Protein AF-A0A7S2DMC1-F1 (afdb_monomer)

Radius of gyration: 23.33 Å; Cα contacts (8 Å, |Δi|>4): 444; chains: 1; bounding box: 55×48×65 Å

Nearest PDB structures (foldseek):
  8jea-assembly1_D  TM=9.147E-01  e=1.318E-04  Magallana gigas
  5idb-assembly1_A  TM=9.025E-01  e=2.785E-04  Magallana gigas
  5mh2-assembly2_D  TM=8.971E-01  e=9.689E-04  Magallana gigas

Organism: NCBI:txid3111310

pLDDT: mean 83.19, std 16.18, range [38.69, 98.31]

Structure (mmCIF, N/CA/C/O backbone):
data_AF-A0A7S2DMC1-F1
#
_entry.id   AF-A0A7S2DMC1-F1
#
loop_
_atom_site.group_PDB
_atom_site.id
_atom_site.type_symbol
_atom_site.label_atom_id
_atom_site.label_alt_id
_atom_site.label_comp_id
_atom_site.label_asym_id
_atom_site.label_entity_id
_atom_site.label_seq_id
_atom_site.pdbx_PDB_ins_code
_atom_site.Cartn_x
_atom_site.Cartn_y
_atom_site.Cartn_z
_atom_site.occupancy
_atom_site.B_iso_or_equiv
_atom_site.auth_seq_id
_atom_site.auth_comp_id
_atom_site.auth_asym_id
_atom_site.auth_atom_id
_atom_site.pdbx_PDB_model_num
ATOM 1 N N . VAL A 1 1 ? 16.938 -9.434 -31.407 1.00 90.75 1 VAL A N 1
ATOM 2 C CA . VAL A 1 1 ? 18.110 -9.002 -32.205 1.00 90.75 1 VAL A CA 1
ATOM 3 C C . VAL A 1 1 ? 19.373 -9.590 -31.605 1.00 90.75 1 VAL A C 1
ATOM 5 O O . VAL A 1 1 ? 19.459 -9.685 -30.394 1.00 90.75 1 VAL A O 1
ATOM 8 N N . HIS A 1 2 ? 20.316 -10.060 -32.416 1.00 93.00 2 HIS A N 1
ATOM 9 C CA . HIS A 1 2 ? 21.584 -10.592 -31.909 1.00 93.00 2 HIS A CA 1
ATOM 10 C C . HIS A 1 2 ? 22.502 -9.449 -31.442 1.00 93.00 2 HIS A C 1
ATOM 12 O O . HIS A 1 2 ? 22.641 -8.463 -32.161 1.00 93.00 2 HIS A O 1
ATOM 18 N N . ALA A 1 3 ? 23.117 -9.599 -30.270 1.00 93.88 3 ALA A N 1
ATOM 19 C CA . ALA A 1 3 ? 23.970 -8.603 -29.625 1.00 93.88 3 ALA A CA 1
ATOM 20 C C . ALA A 1 3 ? 25.189 -9.277 -28.980 1.00 93.88 3 ALA A C 1
ATOM 22 O O . ALA A 1 3 ? 25.194 -10.496 -28.777 1.00 93.88 3 ALA A O 1
ATOM 23 N N . ARG A 1 4 ? 26.242 -8.495 -28.708 1.00 95.50 4 ARG A N 1
ATOM 24 C CA . ARG A 1 4 ? 27.508 -9.028 -28.191 1.00 95.50 4 ARG A CA 1
ATOM 25 C C . ARG A 1 4 ? 28.184 -8.113 -27.186 1.00 95.50 4 ARG A C 1
ATOM 27 O O . ARG A 1 4 ? 28.071 -6.902 -27.298 1.00 95.50 4 ARG A O 1
ATOM 34 N N . ARG A 1 5 ? 28.986 -8.686 -26.285 1.00 93.19 5 ARG A N 1
ATOM 35 C CA . ARG A 1 5 ? 29.951 -7.965 -25.429 1.00 93.19 5 ARG A CA 1
ATOM 36 C C . ARG A 1 5 ? 29.335 -6.768 -24.689 1.00 93.19 5 ARG A C 1
ATOM 38 O O . ARG A 1 5 ? 29.863 -5.662 -24.734 1.00 93.19 5 ARG A O 1
ATOM 45 N N . GLY A 1 6 ? 28.176 -6.993 -24.069 1.00 91.88 6 GLY A N 1
ATOM 46 C CA . GLY A 1 6 ? 27.444 -5.948 -23.342 1.00 91.88 6 GLY A CA 1
ATOM 47 C C . GLY A 1 6 ? 26.632 -4.960 -24.186 1.00 91.88 6 GLY A C 1
ATOM 48 O O . GLY A 1 6 ? 25.993 -4.083 -23.612 1.00 91.88 6 GLY A O 1
ATOM 49 N N . ASP A 1 7 ? 26.638 -5.086 -25.516 1.00 94.94 7 ASP A N 1
ATOM 50 C CA . ASP A 1 7 ? 25.845 -4.232 -26.399 1.00 94.94 7 ASP A CA 1
ATOM 51 C C . ASP A 1 7 ? 24.332 -4.388 -26.178 1.00 94.94 7 ASP A C 1
ATOM 53 O O . ASP A 1 7 ? 23.783 -5.493 -26.155 1.00 94.94 7 ASP A O 1
ATOM 57 N N . VAL A 1 8 ? 23.643 -3.257 -26.062 1.00 93.44 8 VAL A N 1
ATOM 58 C CA . VAL A 1 8 ? 22.190 -3.198 -25.914 1.00 93.44 8 VAL A CA 1
ATOM 59 C C . VAL A 1 8 ? 21.627 -2.449 -27.120 1.00 93.44 8 VAL A C 1
ATOM 61 O O . VAL A 1 8 ? 21.875 -1.248 -27.252 1.00 93.44 8 VAL A O 1
ATOM 64 N N . PRO A 1 9 ? 20.862 -3.120 -28.002 1.00 91.88 9 PRO A N 1
ATOM 65 C CA . PRO A 1 9 ? 20.254 -2.469 -29.154 1.00 91.88 9 PRO A CA 1
ATOM 66 C C . PRO A 1 9 ? 19.389 -1.258 -28.755 1.00 91.88 9 PRO A C 1
ATOM 68 O O . PRO A 1 9 ? 18.676 -1.333 -27.755 1.00 91.88 9 PRO A O 1
ATOM 71 N N . PRO A 1 10 ? 19.370 -0.161 -29.537 1.00 87.31 10 PRO A N 1
ATOM 72 C CA . PRO A 1 10 ? 18.566 1.028 -29.224 1.00 87.31 10 PRO A CA 1
ATOM 73 C C . PRO A 1 10 ? 17.052 0.783 -29.133 1.00 87.31 10 PRO A C 1
ATOM 75 O O . PRO A 1 10 ? 16.328 1.577 -28.542 1.00 87.31 10 PRO A O 1
ATOM 78 N N . ASP A 1 11 ? 16.562 -0.282 -29.765 1.00 88.81 11 ASP A N 1
ATOM 79 C CA . ASP A 1 11 ? 15.170 -0.737 -29.763 1.00 88.81 11 ASP A CA 1
ATOM 80 C C . ASP A 1 11 ? 14.916 -1.878 -28.761 1.00 88.81 11 ASP A C 1
ATOM 82 O O . ASP A 1 11 ? 13.866 -2.528 -28.810 1.00 88.81 11 ASP A O 1
ATOM 86 N N . ALA A 1 12 ? 15.871 -2.145 -27.864 1.00 88.38 12 ALA A N 1
ATOM 87 C CA . ALA A 1 12 ? 15.729 -3.139 -26.812 1.00 88.38 12 ALA A CA 1
ATOM 88 C C . ALA A 1 12 ? 14.529 -2.827 -25.915 1.00 88.38 12 ALA A C 1
ATOM 90 O O . ALA A 1 12 ? 14.333 -1.704 -25.448 1.00 88.38 12 ALA A O 1
ATOM 91 N N . LEU A 1 13 ? 13.731 -3.859 -25.654 1.00 83.88 13 LEU A N 1
ATOM 92 C CA . LEU A 1 13 ? 12.615 -3.771 -24.730 1.00 83.88 13 LEU A CA 1
ATOM 93 C C . LEU A 1 13 ? 13.168 -3.744 -23.303 1.00 83.88 13 LEU A C 1
ATOM 95 O O . LEU A 1 13 ? 13.662 -4.758 -22.800 1.00 83.88 13 LEU A O 1
ATOM 99 N N . GLN A 1 14 ? 13.088 -2.585 -22.655 1.00 86.31 14 GLN A N 1
ATOM 100 C CA . GLN A 1 14 ? 13.401 -2.472 -21.237 1.00 86.31 14 GLN A CA 1
ATOM 101 C C . GLN A 1 14 ? 12.382 -3.286 -20.429 1.00 86.31 14 GLN A C 1
ATOM 103 O O . GLN A 1 14 ? 11.175 -3.094 -20.573 1.00 86.31 14 GLN A O 1
ATOM 108 N N . CYS A 1 15 ? 12.869 -4.192 -19.583 1.00 83.12 15 CYS A N 1
ATOM 109 C CA . CYS A 1 15 ? 12.040 -5.089 -18.775 1.00 83.12 15 CYS A CA 1
ATOM 110 C C . CYS A 1 15 ? 12.226 -4.895 -17.265 1.00 83.12 15 CYS A C 1
ATOM 112 O O . CYS A 1 15 ? 11.612 -5.611 -16.481 1.00 83.12 15 CYS A O 1
ATOM 114 N N . GLY A 1 16 ? 13.079 -3.961 -16.841 1.00 80.25 16 GLY A N 1
ATOM 115 C CA . GLY A 1 16 ? 13.287 -3.679 -15.428 1.00 80.25 16 GLY A CA 1
ATOM 116 C C . GLY A 1 16 ? 14.319 -2.590 -15.164 1.00 80.25 16 GLY A C 1
ATOM 117 O O . GLY A 1 16 ? 14.748 -1.867 -16.072 1.00 80.25 16 GLY A O 1
ATOM 118 N N . TRP A 1 17 ? 14.709 -2.512 -13.896 1.00 78.62 17 TRP A N 1
ATOM 119 C CA . TRP A 1 17 ? 15.690 -1.580 -13.352 1.00 78.62 17 TRP A CA 1
ATOM 120 C C . TRP A 1 17 ? 16.598 -2.323 -12.368 1.00 78.62 17 TRP A C 1
ATOM 122 O O . TRP A 1 17 ? 16.137 -3.209 -11.650 1.00 78.62 17 TRP A O 1
ATOM 132 N N . GLU A 1 18 ? 17.875 -1.960 -12.323 1.00 79.31 18 GLU A N 1
ATOM 133 C CA . GLU A 1 18 ? 18.743 -2.267 -11.182 1.00 79.31 18 GLU A CA 1
ATOM 134 C C . GLU A 1 18 ? 18.356 -1.413 -9.963 1.00 79.31 18 GLU A C 1
ATOM 136 O O . GLU A 1 18 ? 17.681 -0.387 -10.090 1.00 79.31 18 GLU A O 1
ATOM 141 N N . GLY A 1 19 ? 18.858 -1.784 -8.780 1.00 62.47 19 GLY A N 1
ATOM 142 C CA . GLY A 1 19 ? 18.655 -1.007 -7.548 1.00 62.47 19 GLY A CA 1
ATOM 143 C C . GLY A 1 19 ? 19.201 0.428 -7.607 1.00 62.47 19 GLY A C 1
ATOM 144 O O . GLY A 1 19 ? 18.756 1.286 -6.851 1.00 62.47 19 GLY A O 1
ATOM 145 N N . ASP A 1 20 ? 20.126 0.710 -8.527 1.00 75.81 20 ASP A N 1
ATOM 146 C CA . ASP A 1 20 ? 20.685 2.041 -8.783 1.00 75.81 20 ASP A CA 1
ATOM 147 C C . ASP A 1 20 ? 19.971 2.805 -9.910 1.00 75.81 20 ASP A C 1
ATOM 149 O O . ASP A 1 20 ? 20.463 3.841 -10.354 1.00 75.81 20 ASP A O 1
ATOM 153 N N . THR A 1 21 ? 18.815 2.318 -10.371 1.00 73.88 21 THR A N 1
ATOM 154 C CA . THR A 1 21 ? 18.020 2.866 -11.486 1.00 73.88 21 THR A CA 1
ATOM 155 C C . THR A 1 21 ? 18.629 2.695 -12.882 1.00 73.88 21 THR A C 1
ATOM 157 O O . THR A 1 21 ? 18.129 3.275 -13.847 1.00 73.88 21 THR A O 1
ATOM 160 N N . THR A 1 22 ? 19.655 1.858 -13.054 1.00 81.44 22 THR A N 1
ATOM 161 C CA . THR A 1 22 ? 20.140 1.500 -14.397 1.00 81.44 22 THR A CA 1
ATOM 162 C C . THR A 1 22 ? 19.109 0.625 -15.134 1.00 81.44 22 THR A C 1
ATOM 164 O O . THR A 1 22 ? 18.657 -0.375 -14.571 1.00 81.44 22 THR A O 1
ATOM 167 N N . PRO A 1 23 ? 18.733 0.935 -16.394 1.00 82.38 23 PRO A N 1
ATOM 168 C CA . PRO A 1 23 ? 17.815 0.111 -17.184 1.00 82.38 23 PRO A CA 1
ATOM 169 C C . PRO A 1 23 ? 18.306 -1.324 -17.405 1.00 82.38 23 PRO A C 1
ATOM 171 O O . PRO A 1 23 ? 19.485 -1.549 -17.689 1.00 82.38 23 PRO A O 1
ATOM 174 N N . LEU A 1 24 ? 17.378 -2.279 -17.354 1.00 88.38 24 LEU A N 1
ATOM 175 C CA . LEU A 1 24 ? 17.638 -3.711 -17.488 1.00 88.38 24 LEU A CA 1
ATOM 176 C C . LEU A 1 24 ? 16.811 -4.288 -18.646 1.00 88.38 24 LEU A C 1
ATOM 178 O O . LEU A 1 24 ? 15.625 -3.976 -18.789 1.00 88.38 24 LEU A O 1
ATOM 182 N N . TYR A 1 25 ? 17.438 -5.113 -19.484 1.00 93.38 25 TYR A N 1
ATOM 183 C CA . TYR A 1 25 ? 16.866 -5.602 -20.741 1.00 93.38 25 TYR A CA 1
ATOM 184 C C . TYR A 1 25 ? 16.869 -7.126 -20.792 1.00 93.38 25 TYR A C 1
ATOM 186 O O . TYR A 1 25 ? 17.806 -7.775 -20.321 1.00 93.38 25 TYR A O 1
ATOM 194 N N . SER A 1 26 ? 15.834 -7.700 -21.404 1.00 92.94 26 SER A N 1
ATOM 195 C CA . SER A 1 26 ? 15.693 -9.150 -21.520 1.00 92.94 26 SER A CA 1
ATOM 196 C C . SER A 1 26 ? 16.584 -9.701 -22.631 1.00 92.94 26 SER A C 1
ATOM 198 O O . SER A 1 26 ? 16.586 -9.195 -23.760 1.00 92.94 26 SER A O 1
ATOM 200 N N . ALA A 1 27 ? 17.321 -10.763 -22.314 1.00 93.56 27 ALA A N 1
ATOM 201 C CA . ALA A 1 27 ? 18.206 -11.445 -23.241 1.00 93.56 27 ALA A CA 1
ATOM 202 C C . ALA A 1 27 ? 17.931 -12.956 -23.291 1.00 93.56 27 ALA A C 1
ATOM 204 O O . ALA A 1 27 ? 17.448 -13.558 -22.339 1.00 93.56 27 ALA A O 1
ATOM 205 N N . LEU A 1 28 ? 18.277 -13.579 -24.412 1.00 92.31 28 LEU A N 1
ATOM 206 C CA . LEU A 1 28 ? 18.366 -15.020 -24.594 1.00 92.31 28 LEU A CA 1
ATOM 207 C C . LEU A 1 28 ? 19.843 -15.399 -24.664 1.00 92.31 28 LEU A C 1
ATOM 209 O O . LEU A 1 28 ? 20.540 -15.075 -25.635 1.00 92.31 28 LEU A O 1
ATOM 213 N N . VAL A 1 29 ? 20.295 -16.084 -23.621 1.00 92.19 29 VAL A N 1
ATOM 214 C CA . VAL A 1 29 ? 21.693 -16.441 -23.383 1.00 92.19 29 VAL A CA 1
ATOM 215 C C . VAL A 1 29 ? 21.914 -17.885 -23.839 1.00 92.19 29 VAL A C 1
ATOM 217 O O . VAL A 1 29 ? 21.173 -18.768 -23.404 1.00 92.19 29 VAL A O 1
ATOM 220 N N . PRO A 1 30 ? 22.869 -18.158 -24.744 1.00 88.44 30 PRO A N 1
ATOM 221 C CA . PRO A 1 30 ? 23.195 -19.518 -25.146 1.00 88.44 30 PRO A CA 1
ATOM 222 C C . PRO A 1 30 ? 23.826 -20.280 -23.980 1.00 88.44 30 PRO A C 1
ATOM 224 O O . PRO A 1 30 ? 24.645 -19.739 -23.238 1.00 88.44 30 PRO A O 1
ATOM 227 N N . VAL A 1 31 ? 23.461 -21.550 -23.845 1.00 80.38 31 VAL A N 1
ATOM 228 C CA . VAL A 1 31 ? 24.044 -22.444 -22.843 1.00 80.38 31 VAL A CA 1
ATOM 229 C C . VAL A 1 31 ? 25.236 -23.182 -23.453 1.00 80.38 31 VAL A C 1
ATOM 231 O O . VAL A 1 31 ? 25.173 -23.683 -24.576 1.00 80.38 31 VAL A O 1
ATOM 234 N N . SER A 1 32 ? 26.349 -23.244 -22.720 1.00 69.94 32 SER A N 1
ATOM 235 C CA . SER A 1 32 ? 27.546 -23.970 -23.157 1.00 69.94 32 SER A CA 1
ATOM 236 C C . SER A 1 32 ? 27.253 -25.470 -23.287 1.00 69.94 32 SER A C 1
ATOM 238 O O . SER A 1 32 ? 26.725 -26.073 -22.360 1.00 69.94 32 SER A O 1
ATOM 240 N N . GLY A 1 33 ? 27.608 -26.075 -24.424 1.00 66.00 33 GLY A N 1
ATOM 241 C CA . GLY A 1 33 ? 27.424 -27.511 -24.681 1.00 66.00 33 GLY A CA 1
ATOM 242 C C . GLY A 1 33 ? 26.196 -27.872 -25.524 1.00 66.00 33 GLY A C 1
ATOM 243 O O . GLY A 1 33 ? 26.188 -28.938 -26.133 1.00 66.00 33 GLY A O 1
ATOM 244 N N . GLU A 1 34 ? 25.222 -26.968 -25.670 1.00 65.81 34 GLU A N 1
ATOM 245 C CA . GLU A 1 34 ? 24.046 -27.166 -26.526 1.00 65.81 34 GLU A CA 1
ATOM 246 C C . GLU A 1 34 ? 23.821 -25.952 -27.433 1.00 65.81 34 GLU A C 1
ATOM 248 O O . GLU A 1 34 ? 23.215 -24.956 -27.048 1.00 65.81 34 GLU A O 1
ATOM 253 N N . LEU A 1 35 ? 24.281 -26.044 -28.686 1.00 60.28 35 LEU A N 1
ATOM 254 C CA . LEU A 1 35 ? 24.258 -24.939 -29.660 1.00 60.28 35 LEU A CA 1
ATOM 255 C C . LEU A 1 35 ? 22.863 -24.334 -29.911 1.00 60.28 35 LEU A C 1
ATOM 257 O O . LEU A 1 35 ? 22.760 -23.184 -30.342 1.00 60.28 35 LEU A O 1
ATOM 261 N N . SER A 1 36 ? 21.794 -25.098 -29.676 1.00 71.56 36 SER A N 1
ATOM 262 C CA . SER A 1 36 ? 20.409 -24.656 -29.859 1.00 71.56 36 SER A CA 1
ATOM 263 C C . SER A 1 36 ? 19.740 -24.151 -28.584 1.00 71.56 36 SER A C 1
ATOM 265 O O . SER A 1 36 ? 18.706 -23.487 -28.684 1.00 71.56 36 SER A O 1
ATOM 267 N N . LEU A 1 37 ? 20.279 -24.461 -27.401 1.00 77.81 37 LEU A N 1
ATOM 268 C CA . LEU A 1 37 ? 19.617 -24.123 -26.150 1.00 77.81 37 LEU A CA 1
ATOM 269 C C . LEU A 1 37 ? 19.927 -22.677 -25.766 1.00 77.81 37 LEU A C 1
ATOM 271 O O . LEU A 1 37 ? 21.080 -22.268 -25.617 1.00 77.81 37 LEU A O 1
ATOM 275 N N . ARG A 1 38 ? 18.862 -21.895 -25.595 1.00 84.94 38 ARG A N 1
ATOM 276 C CA . ARG A 1 38 ? 18.925 -20.523 -25.099 1.00 84.94 38 ARG A CA 1
ATOM 277 C C . ARG A 1 38 ? 18.025 -20.403 -23.890 1.00 84.94 38 ARG A C 1
ATOM 279 O O . ARG A 1 38 ? 16.868 -20.813 -23.943 1.00 84.94 38 ARG A O 1
ATOM 286 N N . VAL A 1 39 ? 18.552 -19.815 -22.830 1.00 89.12 39 VAL A N 1
ATOM 287 C CA . VAL A 1 39 ? 17.804 -19.561 -21.602 1.00 89.12 39 VAL A CA 1
ATOM 288 C C . VAL A 1 39 ? 17.530 -18.068 -21.448 1.00 89.12 39 VAL A C 1
ATOM 290 O O . VAL A 1 39 ? 18.325 -17.247 -21.917 1.00 89.12 39 VAL A O 1
ATOM 293 N N . PRO A 1 40 ? 16.417 -17.692 -20.801 1.00 92.88 40 PRO A N 1
ATOM 294 C CA . PRO A 1 40 ? 16.179 -16.310 -20.423 1.00 92.88 40 PRO A CA 1
ATOM 295 C C . PRO A 1 40 ? 17.297 -15.781 -19.521 1.00 92.88 40 PRO A C 1
ATOM 297 O O . PRO A 1 40 ? 17.767 -16.457 -18.606 1.00 92.88 40 PRO A O 1
ATOM 300 N N . GLY A 1 41 ? 17.701 -14.5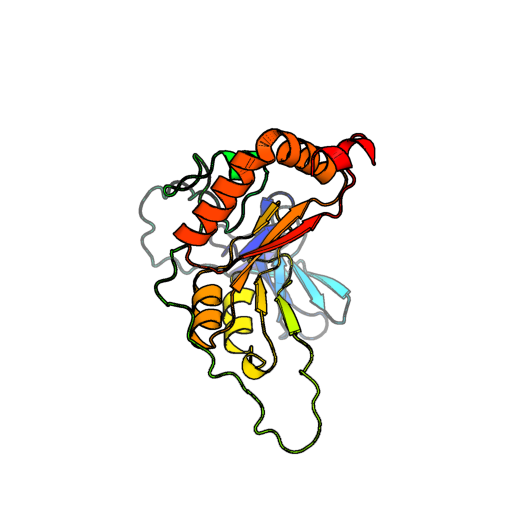50 -19.780 1.00 93.00 41 GLY A N 1
ATOM 301 C CA . GLY A 1 41 ? 18.692 -13.817 -19.019 1.00 93.00 41 GLY A CA 1
ATOM 302 C C . GLY A 1 41 ? 18.468 -12.318 -19.138 1.00 93.00 41 GLY A C 1
ATOM 303 O O . GLY A 1 41 ? 17.429 -11.849 -19.614 1.00 93.00 41 GLY A O 1
ATOM 304 N N . LYS A 1 42 ? 19.465 -11.561 -18.698 1.00 93.25 42 LYS A N 1
ATOM 305 C CA . LYS A 1 42 ? 19.433 -10.107 -18.618 1.00 93.25 42 LYS A CA 1
ATOM 306 C C . LYS A 1 42 ? 20.719 -9.488 -19.138 1.00 93.25 42 LYS A C 1
ATOM 308 O O . LYS A 1 42 ? 21.797 -10.060 -18.999 1.00 93.25 42 LYS A O 1
ATOM 313 N N . VAL A 1 43 ? 20.613 -8.285 -19.678 1.00 95.56 43 VAL A N 1
ATOM 314 C CA . VAL A 1 43 ? 21.756 -7.433 -20.002 1.00 95.56 43 VAL A CA 1
ATOM 315 C C . VAL A 1 43 ? 21.441 -5.997 -19.609 1.00 95.56 43 VAL A C 1
ATOM 317 O O . VAL A 1 43 ? 20.279 -5.589 -19.590 1.00 95.56 43 VAL A O 1
ATOM 320 N N . ARG A 1 44 ? 22.475 -5.224 -19.293 1.00 93.25 44 ARG A N 1
ATOM 321 C CA . ARG A 1 44 ? 22.381 -3.780 -19.099 1.00 93.25 44 ARG A CA 1
ATOM 322 C C . ARG A 1 44 ? 23.661 -3.090 -19.530 1.00 93.25 44 ARG A C 1
ATOM 324 O O . ARG A 1 44 ? 24.715 -3.719 -19.634 1.00 93.25 44 ARG A O 1
ATOM 331 N N . THR A 1 45 ? 23.579 -1.776 -19.686 1.00 86.88 45 THR A N 1
ATOM 332 C CA . THR A 1 45 ? 24.753 -0.936 -19.908 1.00 86.88 45 THR A CA 1
ATOM 333 C C . THR A 1 45 ? 25.779 -1.154 -18.792 1.00 86.88 45 THR A C 1
ATOM 335 O O . THR A 1 45 ? 25.444 -1.137 -17.604 1.00 86.88 45 THR A O 1
ATOM 338 N N . GLY A 1 46 ? 27.032 -1.388 -19.182 1.00 87.31 46 GLY A N 1
ATOM 339 C CA . GLY A 1 46 ? 28.143 -1.664 -18.268 1.00 87.31 46 GLY A CA 1
ATOM 340 C C . GLY A 1 46 ? 28.391 -3.147 -17.975 1.00 87.31 46 GLY A C 1
ATOM 341 O O . GLY A 1 46 ? 29.416 -3.466 -17.378 1.00 87.31 46 GLY A O 1
ATOM 342 N N . PHE A 1 47 ? 27.519 -4.063 -18.409 1.00 91.69 47 PHE A N 1
ATOM 343 C CA . PHE A 1 47 ? 27.851 -5.490 -18.409 1.00 91.69 47 PHE A CA 1
ATOM 344 C C . PHE A 1 47 ? 28.825 -5.825 -19.541 1.00 91.69 47 PHE A C 1
ATOM 346 O O . PHE A 1 47 ? 28.811 -5.191 -20.590 1.00 91.69 47 PHE A O 1
ATOM 353 N N . SER A 1 48 ? 29.646 -6.859 -19.353 1.00 91.81 48 SER A N 1
ATOM 354 C CA . SER A 1 48 ? 30.491 -7.425 -20.415 1.00 91.81 48 SER A CA 1
ATOM 355 C C . SER A 1 48 ? 29.761 -8.464 -21.278 1.00 91.81 48 SER A C 1
ATOM 357 O O . SER A 1 48 ? 30.262 -8.852 -22.329 1.00 91.81 48 SER A O 1
ATOM 359 N N . GLY A 1 49 ? 28.570 -8.905 -20.869 1.00 93.19 49 GLY A N 1
ATOM 360 C CA . GLY A 1 49 ? 27.779 -9.949 -21.520 1.00 93.19 49 GLY A CA 1
ATOM 361 C C . GLY A 1 49 ? 26.378 -10.050 -20.919 1.00 93.19 49 GLY A C 1
ATOM 362 O O . GLY A 1 49 ? 26.055 -9.340 -19.967 1.00 93.19 49 GLY A O 1
ATOM 363 N N . ALA A 1 50 ? 25.534 -10.914 -21.476 1.00 94.25 50 ALA A N 1
ATOM 364 C CA . ALA A 1 50 ? 24.224 -11.187 -20.899 1.00 94.25 50 ALA A CA 1
ATOM 365 C C . ALA A 1 50 ? 24.335 -12.270 -19.821 1.00 94.25 50 ALA A C 1
ATOM 367 O O . ALA A 1 50 ? 24.887 -13.342 -20.073 1.00 94.25 50 ALA A O 1
ATOM 368 N N . ALA A 1 51 ? 23.793 -11.987 -18.639 1.00 92.69 51 ALA A N 1
ATOM 369 C CA . ALA A 1 51 ? 23.805 -12.873 -17.485 1.00 92.69 51 ALA A CA 1
ATOM 370 C C . ALA A 1 51 ? 22.532 -13.729 -17.428 1.00 92.69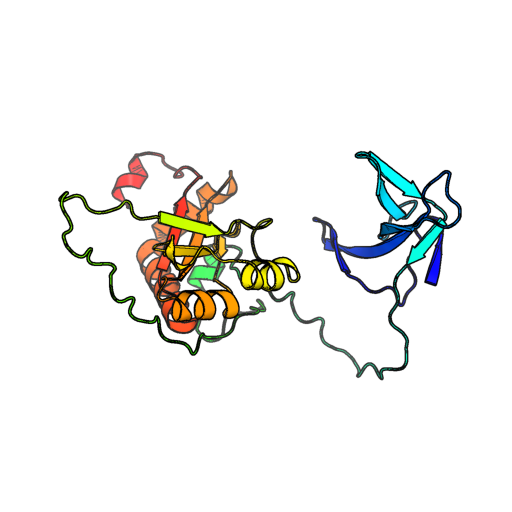 51 ALA A C 1
ATOM 372 O O . ALA A 1 51 ? 21.428 -13.227 -17.643 1.00 92.69 51 ALA A O 1
ATOM 373 N N . CYS A 1 52 ? 22.659 -15.006 -17.091 1.00 91.88 52 CYS A N 1
ATOM 374 C CA . CYS A 1 52 ? 21.541 -15.898 -16.800 1.00 91.88 52 CYS A CA 1
ATOM 375 C C . CYS A 1 52 ? 21.855 -16.796 -15.600 1.00 91.88 52 CYS A C 1
ATOM 377 O O . CYS A 1 52 ? 23.011 -17.082 -15.296 1.00 91.88 52 CYS A O 1
ATOM 379 N N . GLY A 1 53 ? 20.808 -17.261 -14.921 1.00 86.62 53 GLY A N 1
ATOM 380 C CA . GLY A 1 53 ? 20.925 -18.372 -13.983 1.00 86.62 53 GLY A CA 1
ATOM 381 C C . GLY A 1 53 ? 20.869 -19.693 -14.746 1.00 86.62 53 GLY A C 1
ATOM 382 O O . GLY A 1 53 ? 19.898 -19.946 -15.458 1.00 86.62 53 GLY A O 1
ATOM 383 N N . HIS A 1 54 ? 21.878 -20.546 -14.596 1.00 83.31 54 HIS A N 1
ATOM 384 C CA . HIS A 1 54 ? 21.900 -21.882 -15.187 1.00 83.31 54 HIS A CA 1
ATOM 385 C C . HIS A 1 54 ? 22.553 -22.875 -14.219 1.00 83.31 54 HIS A C 1
ATOM 387 O O . HIS A 1 54 ? 23.621 -22.600 -13.677 1.00 83.31 54 HIS A O 1
ATOM 393 N N . GLU A 1 55 ? 21.881 -24.000 -13.951 1.00 82.56 55 GLU A N 1
ATOM 394 C CA . GLU A 1 55 ? 22.338 -25.041 -13.007 1.00 82.56 55 GLU A CA 1
ATOM 395 C C . GLU A 1 55 ? 22.738 -24.504 -11.615 1.00 82.56 55 GLU A C 1
ATOM 397 O O . GLU A 1 55 ? 23.705 -24.946 -10.996 1.00 82.56 55 GLU A O 1
ATOM 402 N N . GLY A 1 56 ? 21.999 -23.509 -11.112 1.00 83.00 56 GLY A N 1
ATOM 403 C CA . GLY A 1 56 ? 22.257 -22.899 -9.802 1.00 83.00 56 GLY A CA 1
ATOM 404 C C . GLY A 1 56 ? 23.462 -21.951 -9.759 1.00 83.00 56 GLY A C 1
ATOM 405 O O . GLY A 1 56 ? 23.881 -21.557 -8.673 1.00 83.00 56 GLY A O 1
ATOM 406 N N . ARG A 1 57 ? 24.025 -21.573 -10.913 1.00 82.69 57 ARG A N 1
ATOM 407 C CA . ARG A 1 57 ? 25.109 -20.587 -11.035 1.00 82.69 57 ARG A CA 1
ATOM 408 C C . ARG A 1 57 ? 24.671 -19.405 -11.892 1.00 82.69 57 ARG A C 1
ATOM 410 O O . ARG A 1 57 ? 23.854 -19.564 -12.794 1.00 82.69 57 ARG A O 1
ATOM 417 N N . GLU A 1 58 ? 25.242 -18.232 -11.637 1.00 86.00 58 GLU A N 1
ATOM 418 C CA . GLU A 1 58 ? 25.142 -17.098 -12.558 1.00 86.00 58 GLU A CA 1
ATOM 419 C C . GLU A 1 58 ? 26.222 -17.243 -13.636 1.00 86.00 58 GLU A C 1
ATOM 421 O O . GLU A 1 58 ? 27.413 -17.364 -13.342 1.00 86.00 58 GLU A O 1
ATOM 426 N N . VAL A 1 59 ? 25.790 -17.291 -14.891 1.00 87.38 59 VAL A N 1
ATOM 427 C CA . VAL A 1 59 ? 26.634 -17.469 -16.073 1.00 87.38 59 VAL A CA 1
ATOM 428 C C . VAL A 1 59 ? 26.468 -16.241 -16.955 1.00 87.38 59 VAL A C 1
ATOM 430 O O . VAL A 1 59 ? 25.358 -15.749 -17.126 1.00 87.38 59 VAL A O 1
ATOM 433 N N . SER A 1 60 ? 27.561 -15.744 -17.529 1.00 90.88 60 SER A N 1
ATOM 434 C CA . SER A 1 60 ? 27.535 -14.640 -18.490 1.00 90.88 60 SER A CA 1
ATOM 435 C C . SER A 1 60 ? 28.025 -15.121 -19.849 1.00 90.88 60 SER A C 1
ATOM 437 O O . SER A 1 60 ? 29.047 -15.805 -19.923 1.00 90.88 60 SER A O 1
ATOM 439 N N . ALA A 1 61 ? 27.308 -14.768 -20.917 1.00 91.69 61 ALA A N 1
ATOM 440 C CA . ALA A 1 61 ? 27.738 -15.025 -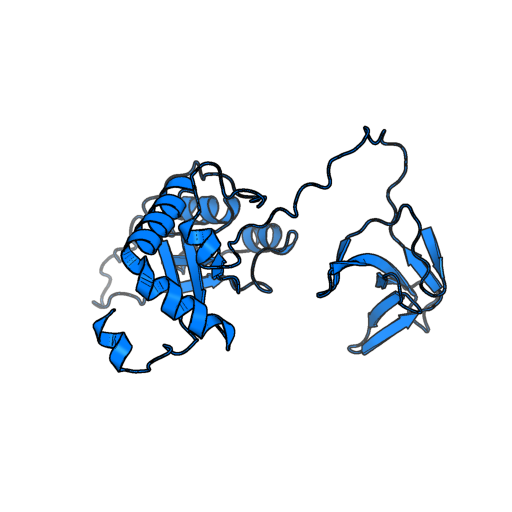22.287 1.00 91.69 61 ALA A CA 1
ATOM 441 C C . ALA A 1 61 ? 27.996 -13.717 -23.033 1.00 91.69 61 ALA A C 1
ATOM 443 O O . ALA A 1 61 ? 27.199 -12.776 -22.990 1.00 91.69 61 ALA A O 1
ATOM 444 N N . GLU A 1 62 ? 29.098 -13.681 -23.780 1.00 93.50 62 GLU A N 1
ATOM 445 C CA . GLU A 1 62 ? 29.414 -12.549 -24.650 1.00 93.50 62 GLU A CA 1
ATOM 446 C C . GLU A 1 62 ? 28.522 -12.496 -25.888 1.00 93.50 62 GLU A C 1
ATOM 448 O O . GLU A 1 62 ? 28.339 -11.418 -26.435 1.00 93.50 62 GLU A O 1
ATOM 453 N N . ASP A 1 63 ? 27.965 -13.628 -26.316 1.00 93.44 63 ASP A N 1
ATOM 454 C CA . ASP A 1 63 ? 27.094 -13.770 -27.480 1.00 93.44 63 ASP A CA 1
ATOM 455 C C . ASP A 1 63 ? 25.663 -14.058 -27.033 1.00 93.44 63 ASP A C 1
ATOM 457 O O . ASP A 1 63 ? 25.421 -15.053 -26.358 1.00 93.44 63 ASP A O 1
ATOM 461 N N . TYR A 1 64 ? 24.695 -13.222 -27.407 1.00 93.88 64 TYR A N 1
ATOM 462 C CA . TYR A 1 64 ? 23.304 -13.379 -26.967 1.00 93.88 64 TYR A CA 1
ATOM 463 C C . TYR A 1 64 ? 22.323 -12.720 -27.940 1.00 93.88 64 TYR A C 1
ATOM 465 O O . TYR A 1 64 ? 22.689 -12.167 -28.980 1.00 93.88 64 TYR A O 1
ATOM 473 N N . GLN A 1 65 ? 21.0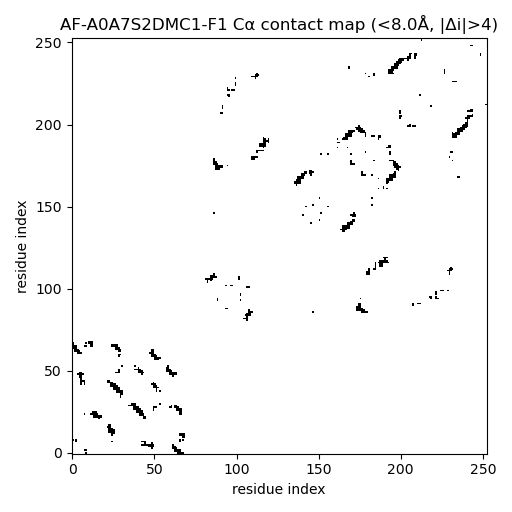32 -12.828 -27.642 1.00 94.00 65 GLN A N 1
ATOM 474 C CA . GLN A 1 65 ? 19.992 -12.091 -28.355 1.00 94.00 65 GLN A CA 1
ATOM 475 C C . GLN A 1 65 ? 19.215 -11.232 -27.371 1.00 94.00 65 GLN A C 1
ATOM 477 O O . GLN A 1 65 ? 18.842 -11.716 -26.317 1.00 94.00 65 GLN A O 1
ATOM 482 N N . VAL A 1 66 ? 18.940 -9.982 -27.717 1.00 93.69 66 VAL A N 1
ATOM 483 C CA . VAL A 1 66 ? 18.108 -9.064 -26.934 1.00 93.69 66 VAL A CA 1
ATOM 484 C C . VAL A 1 66 ? 16.714 -9.006 -27.543 1.00 93.69 66 VAL A C 1
ATOM 486 O O . VAL A 1 66 ? 16.567 -8.993 -28.771 1.00 93.69 66 VAL A O 1
ATOM 489 N N . VAL A 1 67 ? 15.685 -8.993 -26.702 1.00 90.62 67 VAL A N 1
ATOM 490 C CA . VAL A 1 67 ? 14.303 -8.789 -27.151 1.00 90.62 67 VAL A CA 1
ATOM 491 C C . VAL A 1 67 ? 14.134 -7.324 -27.550 1.00 90.62 67 VAL A C 1
ATOM 493 O O . VAL A 1 67 ? 14.463 -6.431 -26.775 1.00 90.62 67 VAL A O 1
ATOM 496 N N . THR A 1 68 ? 13.634 -7.070 -28.758 1.00 88.62 68 THR A N 1
ATOM 497 C CA . THR A 1 68 ? 13.394 -5.709 -29.257 1.00 88.62 68 THR A CA 1
ATOM 498 C C . THR A 1 68 ? 11.949 -5.544 -29.705 1.00 88.62 68 THR A C 1
ATOM 500 O O . THR A 1 68 ? 11.269 -6.522 -30.029 1.00 88.62 68 THR A O 1
ATOM 503 N N . VAL A 1 69 ? 11.467 -4.304 -29.708 1.00 79.31 69 VAL A N 1
ATOM 504 C CA . VAL A 1 69 ? 10.130 -3.958 -30.206 1.00 79.31 69 VAL A CA 1
ATOM 505 C C . VAL A 1 69 ? 10.182 -3.707 -31.712 1.00 79.31 69 VAL A C 1
ATOM 507 O O . VAL A 1 69 ? 10.985 -2.916 -32.202 1.00 79.31 69 VAL A O 1
ATOM 510 N N . LYS A 1 70 ? 9.306 -4.377 -32.469 1.00 66.19 70 LYS A N 1
ATOM 511 C CA . LYS A 1 70 ? 9.218 -4.211 -33.925 1.00 66.19 70 LYS A CA 1
ATOM 512 C C . LYS A 1 70 ? 8.671 -2.812 -34.243 1.00 66.19 70 LYS A C 1
ATOM 514 O O . LYS A 1 70 ? 7.540 -2.496 -33.876 1.00 66.19 70 LYS A O 1
ATOM 519 N N . ARG A 1 71 ? 9.464 -1.969 -34.914 1.00 54.78 71 ARG A N 1
ATOM 520 C CA . ARG A 1 71 ? 9.052 -0.621 -35.344 1.00 54.78 71 ARG A CA 1
ATOM 521 C C . ARG A 1 71 ? 8.050 -0.692 -36.502 1.00 54.78 71 ARG A C 1
ATOM 523 O O . ARG A 1 71 ? 8.448 -0.560 -37.647 1.00 54.78 71 ARG A O 1
ATOM 530 N N . ASP A 1 72 ? 6.774 -0.869 -36.174 1.00 47.81 72 ASP A N 1
ATOM 531 C CA . ASP A 1 72 ? 5.629 -0.500 -37.029 1.00 47.81 72 ASP A CA 1
ATOM 532 C C . ASP A 1 72 ? 4.563 0.299 -36.245 1.00 47.81 72 ASP A C 1
ATOM 534 O O . ASP A 1 72 ? 3.448 0.509 -36.715 1.00 47.81 72 ASP A O 1
ATOM 538 N N . ALA A 1 73 ? 4.895 0.789 -35.047 1.00 44.25 73 ALA A N 1
ATOM 539 C CA . ALA A 1 73 ? 4.043 1.703 -34.298 1.00 44.25 73 ALA A CA 1
ATOM 540 C C . ALA A 1 73 ? 4.641 3.111 -34.360 1.00 44.25 73 ALA A C 1
ATOM 542 O O . ALA A 1 73 ? 5.774 3.335 -33.932 1.00 44.25 73 ALA A O 1
ATOM 543 N N . VAL A 1 74 ? 3.873 4.047 -34.916 1.00 41.34 74 VAL A N 1
ATOM 544 C CA . VAL A 1 74 ? 4.102 5.488 -34.786 1.00 41.34 74 VAL A CA 1
ATOM 545 C C . VAL A 1 74 ? 4.241 5.796 -33.295 1.00 41.34 74 VAL A C 1
ATOM 547 O O . VAL A 1 74 ? 3.299 5.589 -32.533 1.00 41.34 74 VAL A O 1
ATOM 550 N N . VAL A 1 75 ? 5.426 6.233 -32.873 1.00 41.91 75 VAL A N 1
ATOM 551 C CA . VAL A 1 75 ? 5.633 6.755 -31.521 1.00 41.91 75 VAL A CA 1
ATOM 552 C C . VAL A 1 75 ? 5.358 8.244 -31.613 1.00 41.91 75 VAL A C 1
ATOM 554 O O . VAL A 1 75 ? 6.144 8.983 -32.202 1.00 41.91 75 VAL A O 1
ATOM 557 N N . ASP A 1 76 ? 4.190 8.634 -31.115 1.00 38.69 76 ASP A N 1
ATOM 558 C CA . ASP A 1 76 ? 3.793 10.029 -30.982 1.00 38.69 76 ASP A CA 1
ATOM 559 C C . ASP A 1 76 ? 4.788 10.771 -30.074 1.00 38.69 76 ASP A C 1
ATOM 561 O O . ASP A 1 76 ? 5.346 10.205 -29.125 1.00 38.69 76 ASP A O 1
ATOM 565 N N . ASP A 1 77 ? 5.041 12.026 -30.428 1.00 39.94 77 ASP A N 1
ATOM 566 C CA . ASP A 1 77 ? 6.096 12.871 -29.882 1.00 39.94 77 ASP A CA 1
ATOM 567 C C . ASP A 1 77 ? 5.997 13.030 -28.355 1.00 39.94 77 ASP A C 1
ATOM 569 O O . ASP A 1 77 ? 4.932 13.267 -27.787 1.00 39.94 77 ASP A O 1
ATOM 573 N N . ALA A 1 78 ? 7.158 12.965 -27.697 1.00 42.47 78 ALA A N 1
ATOM 574 C CA . ALA A 1 78 ? 7.391 13.412 -26.326 1.00 42.47 78 ALA A CA 1
ATOM 575 C C . ALA A 1 78 ? 6.315 13.004 -25.297 1.00 42.47 78 ALA A C 1
ATOM 577 O O . ALA A 1 78 ? 5.704 13.850 -24.633 1.00 42.47 78 ALA A O 1
ATOM 578 N N . ALA A 1 79 ? 6.173 11.700 -25.041 1.00 40.81 79 ALA A N 1
ATOM 579 C CA . ALA A 1 79 ? 5.706 11.273 -23.730 1.00 40.81 79 ALA A CA 1
ATOM 580 C C . ALA A 1 79 ? 6.703 11.821 -22.697 1.00 40.81 79 ALA A C 1
ATOM 582 O O . ALA A 1 79 ? 7.802 11.289 -22.536 1.00 40.81 79 ALA A O 1
ATOM 583 N N . LYS A 1 80 ? 6.339 12.920 -22.018 1.00 39.88 80 LYS A N 1
ATOM 584 C CA . LYS A 1 80 ? 6.914 13.281 -20.717 1.00 39.88 80 LYS A CA 1
ATOM 585 C C . LYS A 1 80 ? 7.051 11.969 -19.965 1.00 39.88 80 LYS A C 1
ATOM 587 O O . LYS A 1 80 ? 6.020 11.331 -19.761 1.00 39.88 80 LYS A O 1
ATOM 592 N N . LEU A 1 81 ? 8.284 11.545 -19.666 1.00 40.16 81 LEU A N 1
ATOM 593 C CA . LEU A 1 81 ? 8.544 10.275 -18.996 1.00 40.16 81 LEU A CA 1
ATOM 594 C C . LEU A 1 81 ? 7.607 10.246 -17.790 1.00 40.16 81 LEU A C 1
ATOM 596 O O . LEU A 1 81 ? 7.753 11.073 -16.885 1.00 40.16 81 LEU A O 1
ATOM 600 N N . ALA A 1 82 ? 6.545 9.440 -17.865 1.00 51.59 82 ALA A N 1
ATOM 601 C CA . ALA A 1 82 ? 5.539 9.441 -16.824 1.00 51.59 82 ALA A CA 1
ATOM 602 C C . ALA A 1 82 ? 6.296 9.087 -15.548 1.00 51.59 82 ALA A C 1
ATOM 604 O O . ALA A 1 82 ? 7.068 8.125 -15.554 1.00 51.59 82 ALA A O 1
ATOM 605 N N . LEU A 1 83 ? 6.154 9.912 -14.506 1.00 44.31 83 LEU A N 1
ATOM 606 C CA . LEU A 1 83 ? 6.793 9.644 -13.222 1.00 44.31 83 LEU A CA 1
ATOM 607 C C . LEU A 1 83 ? 6.519 8.177 -12.875 1.00 44.31 83 LEU A C 1
ATOM 609 O O . LEU A 1 83 ? 5.371 7.755 -13.068 1.00 44.31 83 LEU A O 1
ATOM 613 N N . PRO A 1 84 ? 7.535 7.402 -12.452 1.00 52.03 84 PRO A N 1
ATOM 614 C CA . PRO A 1 84 ? 7.368 5.982 -12.183 1.00 52.03 84 PRO A CA 1
ATOM 615 C C . PRO A 1 84 ? 6.159 5.818 -11.273 1.00 52.03 84 PRO A C 1
ATOM 617 O O . PRO A 1 84 ? 6.138 6.335 -10.153 1.00 52.03 84 PRO A O 1
ATOM 620 N N . LYS A 1 85 ? 5.099 5.207 -11.810 1.00 66.19 85 LYS A N 1
ATOM 621 C CA . LYS A 1 85 ? 3.857 5.099 -11.068 1.00 66.19 85 LYS A CA 1
ATOM 622 C C . LYS A 1 85 ? 4.051 4.009 -10.029 1.00 66.19 85 LYS A C 1
ATOM 624 O O . LYS A 1 85 ? 4.319 2.863 -10.380 1.00 66.19 85 LYS A O 1
ATOM 629 N N . ARG A 1 86 ? 3.954 4.380 -8.761 1.00 80.50 86 ARG A N 1
ATOM 630 C CA . ARG A 1 86 ? 4.096 3.461 -7.630 1.00 80.50 86 ARG A CA 1
ATOM 631 C C . ARG A 1 86 ? 2.768 3.299 -6.915 1.00 80.50 86 ARG A C 1
ATOM 633 O O . ARG A 1 86 ? 1.850 4.084 -7.111 1.00 80.50 86 ARG A O 1
ATOM 640 N N . ARG A 1 87 ? 2.650 2.286 -6.072 1.00 82.19 87 ARG A N 1
ATOM 641 C CA . ARG A 1 87 ? 1.418 2.000 -5.315 1.00 82.19 87 ARG A CA 1
ATOM 642 C C . ARG A 1 87 ? 1.607 2.180 -3.807 1.00 82.19 87 ARG A C 1
ATOM 644 O O . ARG A 1 87 ? 0.827 1.703 -2.997 1.00 82.19 87 ARG A O 1
ATOM 651 N N . PHE A 1 88 ? 2.662 2.898 -3.437 1.00 90.62 88 PHE A N 1
ATOM 652 C CA . PHE A 1 88 ? 3.076 3.112 -2.061 1.00 90.62 88 PHE A CA 1
ATOM 653 C C . PHE A 1 88 ? 3.602 4.533 -1.850 1.00 90.62 88 PHE A C 1
ATOM 655 O O . PHE A 1 88 ? 3.979 5.232 -2.800 1.00 90.62 88 PHE A O 1
ATOM 662 N N . LEU A 1 89 ? 3.657 4.938 -0.585 1.00 93.00 89 LEU A N 1
ATOM 663 C CA . LEU A 1 89 ? 4.315 6.157 -0.128 1.00 93.00 89 LEU A CA 1
ATOM 664 C C . LEU A 1 89 ? 5.681 5.797 0.456 1.00 93.00 89 LEU A C 1
ATOM 666 O O . LEU A 1 89 ? 5.818 4.824 1.198 1.00 93.00 89 LEU A O 1
ATOM 670 N N . MET A 1 90 ? 6.702 6.578 0.111 1.00 90.88 90 MET A N 1
ATOM 671 C CA . MET A 1 90 ? 8.088 6.321 0.518 1.00 90.88 90 MET A CA 1
ATOM 672 C C . MET A 1 90 ? 8.437 6.896 1.888 1.00 90.88 90 MET A C 1
ATOM 674 O O . MET A 1 90 ? 9.474 6.537 2.439 1.00 90.88 90 MET A O 1
ATOM 678 N N . SER A 1 91 ? 7.622 7.801 2.428 1.00 93.19 91 SER A N 1
ATOM 679 C CA . SER A 1 91 ? 7.919 8.489 3.685 1.00 93.19 91 SER A CA 1
ATOM 680 C C . SER A 1 91 ? 6.658 8.889 4.441 1.00 93.19 91 SER A C 1
ATOM 682 O O . SER A 1 91 ? 5.580 9.027 3.860 1.00 93.19 91 SER A O 1
ATOM 684 N N . ILE A 1 92 ? 6.818 9.169 5.734 1.00 95.19 92 ILE A N 1
ATOM 685 C CA . ILE A 1 92 ? 5.752 9.758 6.553 1.00 95.19 92 ILE A CA 1
ATOM 686 C C . ILE A 1 92 ? 5.379 11.158 6.048 1.00 95.19 92 ILE A C 1
ATOM 688 O O . ILE A 1 92 ? 4.208 11.517 6.036 1.00 95.19 92 ILE A O 1
ATOM 692 N N . ALA A 1 93 ? 6.334 11.930 5.520 1.00 94.06 93 ALA A N 1
ATOM 693 C CA . ALA A 1 93 ? 6.040 13.234 4.924 1.00 94.06 93 ALA A CA 1
ATOM 694 C C . ALA A 1 93 ? 5.061 13.125 3.741 1.00 94.06 93 ALA A C 1
ATOM 696 O O . ALA A 1 93 ? 4.170 13.958 3.590 1.00 94.06 93 ALA A O 1
ATOM 697 N N . GLU A 1 94 ? 5.198 12.092 2.910 1.00 95.44 94 GLU A N 1
ATOM 698 C CA . GLU A 1 94 ? 4.254 11.832 1.823 1.00 95.44 94 GLU A CA 1
ATOM 699 C C . GLU A 1 94 ? 2.862 11.458 2.336 1.00 95.44 94 GLU A C 1
ATOM 701 O O . GLU A 1 94 ? 1.878 11.943 1.783 1.00 95.44 94 GLU A O 1
ATOM 706 N N . LEU A 1 95 ? 2.775 10.662 3.409 1.00 96.75 95 LEU A N 1
ATOM 707 C CA . LEU A 1 95 ? 1.506 10.351 4.074 1.00 96.75 95 LEU A CA 1
ATOM 708 C C . LEU A 1 95 ? 0.804 11.627 4.552 1.00 96.75 95 LEU A C 1
ATOM 710 O O . LEU A 1 95 ? -0.365 11.845 4.236 1.00 96.75 95 LEU A O 1
ATOM 714 N N . LEU A 1 96 ? 1.521 12.497 5.265 1.00 96.38 96 LEU A N 1
ATOM 715 C CA . LEU A 1 96 ? 0.955 13.730 5.821 1.00 96.38 96 LEU A CA 1
ATOM 716 C C . LEU A 1 96 ? 0.472 14.703 4.727 1.00 96.38 96 LEU A C 1
ATOM 718 O O . LEU A 1 96 ? -0.531 15.399 4.906 1.00 96.38 96 LEU A O 1
ATOM 722 N N . ASN A 1 97 ? 1.146 14.711 3.573 1.00 95.62 97 ASN A N 1
ATOM 723 C CA . ASN A 1 97 ? 0.815 15.559 2.423 1.00 95.62 97 ASN A CA 1
ATOM 724 C C . ASN A 1 97 ? -0.153 14.910 1.417 1.00 95.62 97 ASN A C 1
ATOM 726 O O . ASN A 1 97 ? -0.451 15.514 0.382 1.00 95.62 97 ASN A O 1
ATOM 730 N N . TRP A 1 98 ? -0.638 13.693 1.678 1.00 96.31 98 TRP A N 1
ATOM 731 C CA . TRP A 1 98 ? -1.556 13.013 0.771 1.00 96.31 98 TRP A CA 1
ATOM 732 C C . TRP A 1 98 ? -2.917 13.719 0.692 1.00 96.31 98 TRP A C 1
ATOM 734 O O . TRP A 1 98 ? -3.459 14.195 1.690 1.00 96.31 98 TRP A O 1
ATOM 744 N N . THR A 1 99 ? -3.498 13.752 -0.509 1.00 94.31 99 THR A N 1
ATOM 745 C CA . THR A 1 99 ? -4.865 14.233 -0.762 1.00 94.31 99 THR A CA 1
ATOM 746 C C . THR A 1 99 ? -5.601 13.277 -1.708 1.00 94.31 99 THR A C 1
ATOM 748 O O . THR A 1 99 ? -4.944 12.515 -2.418 1.00 94.31 99 THR A O 1
ATOM 751 N N . PRO A 1 100 ? -6.936 13.381 -1.863 1.00 91.69 100 PRO A N 1
ATOM 752 C CA . PRO A 1 100 ? -7.674 12.635 -2.891 1.00 91.69 100 PRO A CA 1
ATOM 753 C C . PRO A 1 100 ? -7.230 12.909 -4.339 1.00 91.69 100 PRO A C 1
ATOM 755 O O . PRO A 1 100 ? -7.643 12.206 -5.254 1.00 91.69 100 PRO A O 1
ATOM 758 N N . ARG A 1 101 ? -6.418 13.949 -4.580 1.00 87.44 101 ARG A N 1
ATOM 759 C CA . ARG A 1 101 ? -5.785 14.219 -5.884 1.00 87.44 101 ARG A CA 1
ATOM 760 C C . ARG A 1 101 ? -4.391 13.586 -6.005 1.00 87.44 101 ARG A C 1
ATOM 762 O O . ARG A 1 101 ? -3.693 13.840 -6.982 1.00 87.44 101 ARG A O 1
ATOM 769 N N . GLY A 1 102 ? -3.983 12.795 -5.017 1.00 86.25 102 GLY A N 1
ATOM 770 C CA . GLY A 1 102 ? -2.642 12.250 -4.863 1.00 86.25 102 GLY A CA 1
ATOM 771 C C . GLY A 1 102 ? -1.704 13.191 -4.106 1.00 86.25 102 GLY A C 1
ATOM 772 O O . GLY A 1 102 ? -2.131 14.039 -3.316 1.00 86.25 102 GLY A O 1
ATOM 773 N N . ILE A 1 103 ? -0.407 13.016 -4.359 1.00 87.50 103 ILE A N 1
ATOM 774 C CA . ILE A 1 103 ? 0.687 13.811 -3.794 1.00 87.50 103 ILE A CA 1
ATOM 775 C C . ILE A 1 103 ? 1.381 14.540 -4.943 1.00 87.50 103 ILE A C 1
ATOM 777 O O . ILE A 1 103 ? 1.615 13.969 -6.010 1.00 87.50 103 ILE A O 1
ATOM 781 N N . SER A 1 104 ? 1.719 15.812 -4.733 1.00 81.19 104 SER A N 1
ATOM 782 C CA . SER A 1 104 ? 2.413 16.608 -5.747 1.00 81.19 104 SER A CA 1
ATOM 783 C C . SER A 1 104 ? 3.739 15.954 -6.150 1.00 81.19 104 SER A C 1
ATOM 785 O O . SER A 1 104 ? 4.553 15.618 -5.295 1.00 81.19 104 SER A O 1
ATOM 787 N N . GLY A 1 105 ? 3.959 15.773 -7.454 1.00 78.94 105 GLY A N 1
ATOM 788 C CA . GLY A 1 105 ? 5.195 15.182 -7.979 1.00 78.94 105 GLY A CA 1
ATOM 789 C C . GLY A 1 105 ? 5.325 13.666 -7.792 1.00 78.94 105 GLY A C 1
ATOM 790 O O . GLY A 1 105 ? 6.388 13.125 -8.082 1.00 78.94 105 GLY A O 1
ATOM 791 N N . VAL A 1 106 ? 4.268 12.974 -7.357 1.00 82.56 106 VAL A N 1
ATOM 792 C CA . VAL A 1 106 ? 4.243 11.511 -7.220 1.00 82.56 106 VAL A CA 1
ATOM 793 C C . VAL A 1 106 ? 3.131 10.935 -8.092 1.00 82.56 106 VAL A C 1
ATOM 795 O O . VAL A 1 106 ? 1.961 11.280 -7.937 1.00 82.56 106 VAL A O 1
ATOM 798 N N . GLY A 1 107 ? 3.486 10.033 -9.008 1.00 81.56 107 GLY A N 1
ATOM 799 C CA . GLY A 1 107 ? 2.510 9.244 -9.756 1.00 81.56 107 GLY A CA 1
ATOM 800 C C . GLY A 1 107 ? 2.091 8.021 -8.948 1.00 81.56 107 GLY A C 1
ATOM 801 O O . GLY A 1 107 ? 2.935 7.171 -8.666 1.00 81.56 107 GLY A O 1
ATOM 802 N N . LEU A 1 108 ? 0.808 7.913 -8.593 1.00 84.75 108 LEU A N 1
ATOM 803 C CA . LEU A 1 108 ? 0.260 6.695 -7.996 1.00 84.75 108 LEU A CA 1
ATOM 804 C C . LEU A 1 108 ? -0.473 5.855 -9.051 1.00 84.75 108 LEU A C 1
ATOM 806 O O . LEU A 1 108 ? -1.298 6.386 -9.792 1.00 84.75 108 LEU A O 1
ATOM 810 N N . ASP A 1 109 ? -0.164 4.557 -9.130 1.00 83.81 109 ASP A N 1
ATOM 811 C CA . ASP A 1 109 ? -0.857 3.584 -9.998 1.00 83.81 109 ASP A CA 1
ATOM 812 C C . ASP A 1 109 ? -1.993 2.885 -9.245 1.00 83.81 109 ASP A C 1
ATOM 814 O O . ASP A 1 109 ? -1.984 1.669 -9.048 1.00 83.81 109 ASP A O 1
ATOM 818 N N . LEU A 1 110 ? -2.929 3.678 -8.734 1.00 85.44 110 LEU A N 1
ATOM 819 C CA . LEU A 1 110 ? -4.018 3.201 -7.891 1.00 85.44 110 LEU A CA 1
ATOM 820 C C . LEU A 1 110 ? -5.345 3.748 -8.397 1.00 85.44 110 LEU A C 1
ATOM 822 O O . LEU A 1 110 ? -5.436 4.894 -8.841 1.00 85.44 110 LEU A O 1
ATOM 826 N N . THR A 1 111 ? -6.381 2.926 -8.292 1.00 90.62 111 THR A N 1
ATOM 827 C CA . THR A 1 111 ? -7.763 3.313 -8.580 1.00 90.62 111 THR A CA 1
ATOM 828 C C . THR A 1 111 ? -8.660 2.973 -7.395 1.00 90.62 111 THR A C 1
ATOM 830 O O . THR A 1 111 ? -8.347 2.093 -6.593 1.00 90.62 111 THR A O 1
ATOM 833 N N . THR A 1 112 ? -9.775 3.679 -7.257 1.00 94.25 112 THR A N 1
ATOM 834 C CA . THR A 1 112 ? -10.768 3.381 -6.221 1.00 94.25 112 THR A CA 1
ATOM 835 C C . THR A 1 112 ? -11.509 2.090 -6.554 1.00 94.25 112 THR A C 1
ATOM 837 O O . THR A 1 112 ? -11.973 1.922 -7.683 1.00 94.25 112 THR A O 1
ATOM 840 N N . SER A 1 113 ? -11.626 1.190 -5.576 1.00 95.56 113 SER A N 1
ATOM 841 C CA . SER A 1 113 ? -12.475 0.003 -5.677 1.00 95.56 113 SER A CA 1
ATOM 842 C C . SER A 1 113 ? -13.939 0.398 -5.840 1.00 95.56 113 SER A C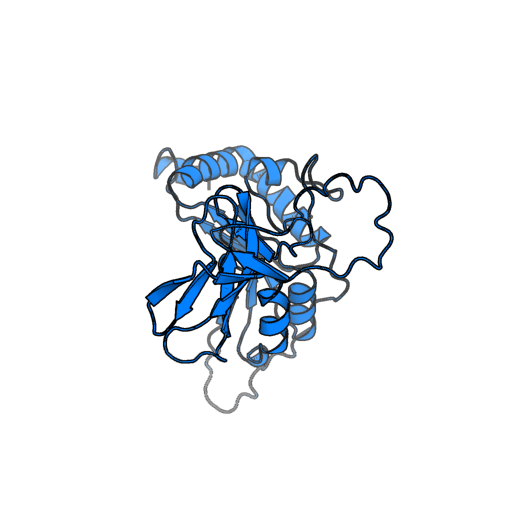 1
ATOM 844 O O . SER A 1 113 ? -14.427 1.323 -5.191 1.00 95.56 113 SER A O 1
ATOM 846 N N . THR A 1 114 ? -14.655 -0.324 -6.699 1.00 95.00 114 THR A N 1
ATOM 847 C CA . THR A 1 114 ? -16.108 -0.145 -6.884 1.00 95.00 114 THR A CA 1
ATOM 848 C C . THR A 1 114 ? -16.929 -1.280 -6.280 1.00 95.00 114 THR A C 1
ATOM 850 O O . THR A 1 114 ? -18.159 -1.241 -6.300 1.00 95.00 114 THR A O 1
ATOM 853 N N . VAL A 1 115 ? -16.256 -2.292 -5.730 1.00 96.88 115 VAL A N 1
ATOM 854 C CA . VAL A 1 115 ? -16.880 -3.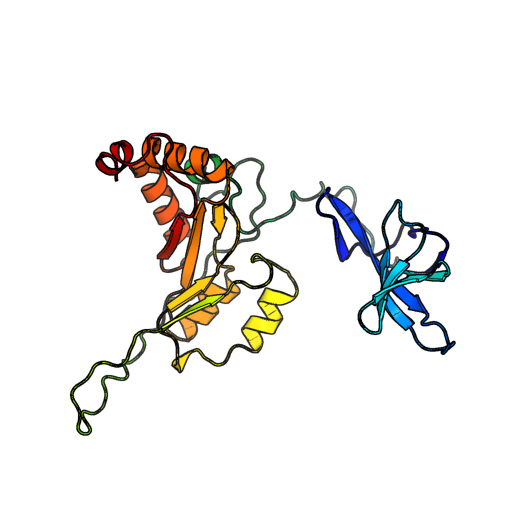480 -5.152 1.00 96.88 115 VAL A CA 1
ATOM 855 C C . VAL A 1 115 ? -16.955 -3.311 -3.642 1.00 96.88 115 VAL A C 1
ATOM 857 O O . VAL A 1 115 ? -15.937 -3.088 -2.992 1.00 96.88 115 VAL A O 1
ATOM 860 N N . ALA A 1 116 ? -18.155 -3.430 -3.079 1.00 97.06 116 ALA A N 1
ATOM 861 C CA . ALA A 1 116 ? -18.348 -3.458 -1.633 1.00 97.06 116 ALA A CA 1
ATOM 862 C C . ALA A 1 116 ? -17.932 -4.818 -1.054 1.00 97.06 116 ALA A C 1
ATOM 864 O O . ALA A 1 116 ? -18.093 -5.842 -1.717 1.00 97.06 116 ALA A O 1
ATOM 865 N N . LEU A 1 117 ? -17.429 -4.821 0.181 1.00 97.44 117 LEU A N 1
ATOM 866 C CA . LEU A 1 117 ? -17.127 -6.039 0.927 1.00 97.44 117 LEU A CA 1
ATOM 867 C C . LEU A 1 117 ? -18.388 -6.907 1.051 1.00 97.44 117 LEU A C 1
ATOM 869 O O . LEU A 1 117 ? -19.387 -6.474 1.628 1.00 97.44 117 LEU A O 1
ATOM 873 N N . GLU A 1 118 ? -18.351 -8.121 0.497 1.00 96.25 118 GLU A N 1
ATOM 874 C CA . GLU A 1 118 ? -19.473 -9.049 0.603 1.00 96.25 118 GLU A CA 1
ATOM 875 C C . GLU A 1 118 ? -19.635 -9.547 2.041 1.00 96.25 118 GLU A C 1
ATOM 877 O O . GLU A 1 118 ? -18.674 -9.885 2.735 1.00 96.25 118 GLU A O 1
ATOM 882 N N . GLU A 1 119 ? -20.882 -9.645 2.497 1.00 92.00 119 GLU A N 1
ATOM 883 C CA . GLU A 1 119 ? -21.167 -10.292 3.769 1.00 92.00 119 GLU A CA 1
ATOM 884 C C . GLU A 1 119 ? -20.894 -11.792 3.649 1.00 92.00 119 GLU A C 1
ATOM 886 O O . GLU A 1 119 ? -21.631 -12.536 2.992 1.00 92.00 119 GLU A O 1
ATOM 891 N N . ARG A 1 120 ? -19.876 -12.283 4.360 1.00 84.06 120 ARG A N 1
ATOM 892 C CA . ARG A 1 120 ? -19.781 -13.719 4.598 1.00 84.06 120 ARG A CA 1
ATOM 893 C C . ARG A 1 120 ? -20.918 -14.120 5.519 1.00 84.06 120 ARG A C 1
ATOM 895 O O . ARG A 1 120 ? -20.965 -13.725 6.684 1.00 84.06 120 ARG A O 1
ATOM 902 N N . LYS A 1 121 ? -21.799 -14.993 5.023 1.00 65.75 121 LYS A N 1
ATOM 903 C CA . LYS A 1 121 ? -22.593 -15.842 5.912 1.00 65.75 121 LYS A CA 1
ATOM 904 C C . LYS A 1 121 ? -21.571 -16.568 6.761 1.00 65.75 121 LYS A C 1
ATOM 906 O O . LYS A 1 121 ? -20.854 -17.419 6.240 1.00 65.75 121 LYS A O 1
ATOM 911 N N . SER A 1 122 ? -21.436 -16.172 8.026 1.00 55.16 122 SER A N 1
ATOM 912 C CA . SER A 1 122 ? -20.558 -16.881 8.937 1.00 55.16 122 SER A CA 1
ATOM 913 C C . SER A 1 122 ? -20.839 -18.364 8.744 1.00 55.16 122 SER A C 1
ATOM 915 O O . SER A 1 122 ? -22.001 -18.779 8.794 1.00 55.16 122 SER A O 1
ATOM 917 N N . ALA A 1 123 ? -19.790 -19.169 8.621 1.00 50.62 123 ALA A N 1
ATOM 918 C CA . ALA A 1 123 ? -19.839 -20.498 9.196 1.00 50.62 123 ALA A CA 1
ATOM 919 C C . ALA A 1 123 ? -19.998 -20.311 10.718 1.00 50.62 123 ALA A C 1
ATOM 921 O O . ALA A 1 123 ? -19.104 -20.613 11.502 1.00 50.62 123 ALA A O 1
ATOM 922 N N . LYS A 1 124 ? -21.133 -19.739 11.156 1.00 43.28 124 LYS A N 1
ATOM 923 C CA . LYS A 1 124 ? -21.742 -20.105 12.417 1.00 43.28 124 LYS A CA 1
ATOM 924 C C . LYS A 1 124 ? -21.920 -21.584 12.210 1.00 43.28 124 LYS A C 1
ATOM 926 O O . LYS A 1 124 ? -22.760 -21.981 11.404 1.00 43.28 124 LYS A O 1
ATOM 931 N N . GLY A 1 125 ? -21.009 -22.353 12.796 1.00 42.81 125 GLY A N 1
ATOM 932 C CA . GLY A 1 125 ? -21.146 -23.786 12.817 1.00 42.81 125 GLY A CA 1
ATOM 933 C C . GLY A 1 125 ? -22.600 -24.058 13.152 1.00 42.81 125 GLY A C 1
ATOM 934 O O . GLY A 1 125 ? -23.132 -23.533 14.132 1.00 42.81 125 GLY A O 1
ATOM 935 N N . GLU A 1 126 ? -23.250 -24.845 12.305 1.00 42.53 126 GLU A N 1
ATOM 936 C CA . GLU A 1 126 ? -24.161 -25.821 12.858 1.00 42.53 126 GLU A CA 1
ATOM 937 C C . GLU A 1 126 ? -23.448 -26.379 14.090 1.00 42.53 126 GLU A C 1
ATOM 939 O O . GLU A 1 126 ? -22.326 -26.880 13.981 1.00 42.53 126 GLU A O 1
ATOM 944 N N . GLU A 1 127 ? -24.023 -26.145 15.268 1.00 46.03 127 GLU A N 1
ATOM 945 C CA . GLU A 1 127 ? -23.549 -26.681 16.536 1.00 46.03 127 GLU A CA 1
ATOM 946 C C . GLU A 1 127 ? -23.658 -28.209 16.478 1.00 46.03 127 GLU A C 1
ATOM 948 O O . GLU A 1 127 ? -24.526 -28.829 17.082 1.00 46.03 127 GLU A O 1
ATOM 953 N N . GLN A 1 128 ? -22.778 -28.849 15.717 1.00 46.00 128 GLN A N 1
ATOM 954 C CA . GLN A 1 128 ? -22.545 -30.275 15.778 1.00 46.00 128 GLN A CA 1
ATOM 955 C C . GLN A 1 128 ? -21.392 -30.488 16.760 1.00 46.00 128 GLN A C 1
ATOM 957 O O . GLN A 1 128 ? -20.237 -30.645 16.387 1.00 46.00 128 GLN A O 1
ATOM 962 N N . GLY A 1 129 ? -21.742 -30.426 18.049 1.00 43.41 129 GLY A N 1
ATOM 963 C CA . GLY A 1 129 ? -21.023 -31.075 19.148 1.00 43.41 129 GLY A CA 1
ATOM 964 C C . GLY A 1 129 ? -19.565 -30.662 19.375 1.00 43.41 129 GLY A C 1
ATOM 965 O O . GLY A 1 129 ? -18.658 -31.440 19.103 1.00 43.41 129 GLY A O 1
ATOM 966 N N . GLY A 1 130 ? -19.341 -29.495 19.986 1.00 46.97 130 GLY A N 1
ATOM 967 C CA . GLY A 1 130 ? -18.038 -29.116 20.552 1.00 46.97 130 GLY A CA 1
ATOM 968 C C . GLY A 1 130 ? -17.826 -27.606 20.543 1.00 46.97 130 GLY A C 1
ATOM 969 O O . GLY A 1 130 ? -17.295 -27.068 19.581 1.00 46.97 130 GLY A O 1
ATOM 970 N N . GLY A 1 131 ? -18.274 -26.915 21.594 1.00 47.22 131 GLY A N 1
ATOM 971 C CA . GLY A 1 131 ? -18.315 -25.449 21.683 1.00 47.22 131 GLY A CA 1
ATOM 972 C C . GLY A 1 131 ? -16.948 -24.758 21.752 1.00 47.22 131 GLY A C 1
ATOM 973 O O . GLY A 1 131 ? -16.562 -24.268 22.810 1.00 47.22 131 GLY A O 1
ATOM 974 N N . GLY A 1 132 ? -16.237 -24.682 20.628 1.00 55.88 132 GLY A N 1
ATOM 975 C CA . GLY A 1 132 ? -15.044 -23.855 20.457 1.00 55.88 132 GLY A CA 1
ATOM 976 C C . GLY A 1 132 ? -15.118 -23.030 19.172 1.00 55.88 132 GLY A C 1
ATOM 977 O O . GLY A 1 132 ? -15.440 -23.551 18.108 1.00 55.88 132 GLY A O 1
ATOM 978 N N . THR A 1 133 ? -14.816 -21.735 19.261 1.00 71.00 133 THR A N 1
ATOM 979 C CA . THR A 1 133 ? -14.613 -20.868 18.091 1.00 71.00 133 THR A CA 1
ATOM 980 C C . THR A 1 133 ? -13.355 -21.306 17.342 1.00 71.00 133 THR A C 1
ATOM 982 O O . THR A 1 133 ? -12.315 -21.513 17.971 1.00 71.00 133 THR A O 1
ATOM 985 N N . ARG A 1 134 ? -13.417 -21.437 16.009 1.00 83.00 134 ARG A N 1
ATOM 986 C CA . ARG A 1 134 ? -12.212 -21.714 15.210 1.00 83.00 134 ARG A CA 1
ATOM 987 C C . ARG A 1 134 ? -11.198 -20.561 15.330 1.00 83.00 134 ARG A C 1
ATOM 989 O O . ARG A 1 134 ? -11.626 -19.420 15.510 1.00 83.00 134 ARG A O 1
ATOM 996 N N . PRO A 1 135 ? -9.886 -20.821 15.197 1.00 88.19 135 PRO A N 1
ATOM 997 C CA . PRO A 1 135 ? -8.894 -19.758 15.076 1.00 88.19 135 PRO A CA 1
ATOM 998 C C . PRO A 1 135 ? -9.198 -18.839 13.886 1.00 88.19 135 PRO A C 1
ATOM 1000 O O . PRO A 1 135 ? -9.682 -19.307 12.848 1.00 88.19 135 PRO A O 1
ATOM 1003 N N . LEU A 1 136 ? -8.897 -17.551 14.052 1.00 88.56 136 LEU A N 1
ATOM 1004 C CA . LEU A 1 136 ? -8.904 -16.581 12.961 1.00 88.56 136 LEU A CA 1
ATOM 1005 C C . LEU A 1 136 ? -7.543 -16.583 12.261 1.00 88.56 136 LEU A C 1
ATOM 1007 O O . LEU A 1 136 ? -6.509 -16.702 12.922 1.00 88.56 136 LEU A O 1
ATOM 1011 N N . VAL A 1 137 ? -7.545 -16.466 10.936 1.00 92.19 137 VAL A N 1
ATOM 1012 C CA . VAL A 1 137 ? -6.342 -16.538 10.099 1.00 92.19 137 VAL A CA 1
ATOM 1013 C C . VAL A 1 137 ? -6.220 -15.278 9.249 1.00 92.19 137 VAL A C 1
ATOM 1015 O O . VAL A 1 137 ? -7.059 -15.023 8.393 1.00 92.19 137 VAL A O 1
ATOM 1018 N N . MET A 1 138 ? -5.137 -14.525 9.425 1.00 93.38 138 MET A N 1
ATOM 1019 C CA . MET A 1 138 ? -4.756 -13.449 8.509 1.00 93.38 138 MET A CA 1
ATOM 1020 C C . MET A 1 138 ? -3.712 -13.965 7.514 1.00 93.38 138 MET A C 1
ATOM 1022 O O . MET A 1 138 ? -2.718 -14.576 7.913 1.00 93.38 138 MET A O 1
ATOM 1026 N N . HIS A 1 139 ? -3.919 -13.713 6.223 1.00 92.94 139 HIS A N 1
ATOM 1027 C CA . HIS A 1 139 ? -2.935 -14.011 5.184 1.00 92.94 139 HIS A CA 1
ATOM 1028 C C . HIS A 1 139 ? -2.142 -12.756 4.817 1.00 92.94 139 HIS A C 1
ATOM 1030 O O . HIS A 1 139 ? -2.697 -11.829 4.233 1.00 92.94 139 HIS A O 1
ATOM 1036 N N . CYS A 1 140 ? -0.843 -12.739 5.123 1.00 92.31 140 CYS A N 1
ATOM 1037 C CA . CYS A 1 140 ? 0.064 -11.668 4.709 1.00 92.31 140 CYS A CA 1
ATOM 1038 C C . CYS A 1 140 ? 0.700 -12.001 3.357 1.00 92.31 140 CYS A C 1
ATOM 1040 O O . CYS A 1 140 ? 1.532 -12.903 3.249 1.00 92.31 140 CYS A O 1
ATOM 1042 N N . HIS A 1 141 ? 0.311 -11.258 2.329 1.00 88.56 141 HIS A N 1
ATOM 1043 C CA . HIS A 1 141 ? 0.863 -11.365 0.990 1.00 88.56 141 HIS A CA 1
ATOM 1044 C C . HIS A 1 141 ? 2.122 -10.499 0.858 1.00 88.56 141 HIS A C 1
ATOM 1046 O O . HIS A 1 141 ? 2.037 -9.345 0.453 1.00 88.56 141 HIS A O 1
ATOM 1052 N N . ASP A 1 142 ? 3.281 -11.067 1.200 1.00 84.94 142 ASP A N 1
ATOM 1053 C CA . ASP A 1 142 ? 4.608 -10.447 1.047 1.00 84.94 142 ASP A CA 1
ATOM 1054 C C . ASP A 1 142 ? 5.336 -11.016 -0.183 1.00 84.94 142 ASP A C 1
ATOM 1056 O O . ASP A 1 142 ? 6.262 -11.828 -0.091 1.00 84.94 142 ASP A O 1
ATOM 1060 N N . MET A 1 143 ? 4.851 -10.678 -1.379 1.00 67.25 143 MET A N 1
ATOM 1061 C CA . MET A 1 143 ? 5.442 -11.178 -2.621 1.00 67.25 143 MET A CA 1
ATOM 1062 C C . MET A 1 143 ? 6.499 -10.203 -3.140 1.00 67.25 143 MET A C 1
ATOM 1064 O O . MET A 1 143 ? 6.180 -9.171 -3.731 1.00 67.25 143 MET A O 1
ATOM 1068 N N . ALA A 1 144 ? 7.769 -10.566 -2.934 1.00 62.72 144 ALA A N 1
ATOM 1069 C CA . ALA A 1 144 ? 8.945 -9.868 -3.461 1.00 62.72 144 ALA A CA 1
ATOM 1070 C C . ALA A 1 144 ? 8.959 -8.354 -3.167 1.00 62.72 144 ALA A C 1
ATOM 1072 O O . ALA A 1 144 ? 9.261 -7.551 -4.051 1.00 62.72 144 ALA A O 1
ATOM 1073 N N . GLY A 1 145 ? 8.626 -7.975 -1.929 1.00 63.50 145 GLY A N 1
ATOM 1074 C CA . GLY A 1 145 ? 8.603 -6.578 -1.486 1.00 63.50 145 GLY A CA 1
ATOM 1075 C C . GLY A 1 145 ? 7.268 -5.851 -1.700 1.00 63.50 145 GLY A C 1
ATOM 1076 O O . GLY A 1 145 ? 7.126 -4.717 -1.239 1.00 63.50 145 GLY A O 1
ATOM 1077 N N . GLY A 1 146 ? 6.302 -6.498 -2.366 1.00 57.81 146 GLY A N 1
ATOM 1078 C CA . GLY A 1 146 ? 5.051 -5.902 -2.837 1.00 57.81 146 GLY A CA 1
ATOM 1079 C C . GLY A 1 146 ? 5.232 -5.183 -4.183 1.00 57.81 146 GLY A C 1
ATOM 1080 O O . GLY A 1 146 ? 6.254 -4.548 -4.425 1.00 57.81 146 GLY A O 1
ATOM 1081 N N . TYR A 1 147 ? 4.220 -5.239 -5.058 1.00 61.31 147 TYR A N 1
ATOM 1082 C CA . TYR A 1 147 ? 4.111 -4.445 -6.298 1.00 61.31 147 TYR A CA 1
ATOM 1083 C C . TYR A 1 147 ? 5.014 -4.820 -7.486 1.00 61.31 147 TYR A C 1
ATOM 1085 O O . TYR A 1 147 ? 5.713 -3.974 -8.045 1.00 61.31 147 TYR A O 1
ATOM 1093 N N . ASN A 1 148 ? 4.897 -6.057 -7.977 1.00 61.34 148 ASN A N 1
ATOM 1094 C CA . ASN A 1 148 ? 5.461 -6.461 -9.271 1.00 61.34 148 ASN A CA 1
ATOM 1095 C C . ASN A 1 148 ? 4.350 -6.741 -10.296 1.00 61.34 148 ASN A C 1
ATOM 1097 O O . ASN A 1 148 ? 3.371 -7.424 -9.990 1.00 61.34 148 ASN A O 1
ATOM 1101 N N . SER A 1 149 ? 4.508 -6.248 -11.531 1.00 56.59 149 SER A N 1
ATOM 1102 C CA . SER A 1 149 ? 3.498 -6.363 -12.601 1.00 56.59 149 SER A CA 1
ATOM 1103 C C . SER A 1 149 ? 3.092 -7.807 -12.915 1.00 56.59 149 SER A C 1
ATOM 1105 O O . SER A 1 149 ? 1.937 -8.061 -13.242 1.00 56.59 149 SER A O 1
ATOM 1107 N N . ASP A 1 150 ? 4.025 -8.751 -12.776 1.00 48.81 150 ASP A N 1
ATOM 1108 C CA . ASP A 1 150 ? 3.794 -10.173 -13.056 1.00 48.81 150 ASP A CA 1
ATOM 1109 C C . ASP A 1 150 ? 3.215 -10.940 -11.854 1.00 48.81 150 ASP A C 1
ATOM 1111 O O . ASP A 1 150 ? 2.570 -11.979 -12.024 1.00 48.81 150 ASP A O 1
ATOM 1115 N N . ALA A 1 151 ? 3.439 -10.424 -10.643 1.00 51.25 151 ALA A N 1
ATOM 1116 C CA . ALA A 1 151 ? 3.085 -11.055 -9.378 1.00 51.25 151 ALA A CA 1
ATOM 1117 C C . ALA A 1 151 ? 1.614 -10.865 -9.019 1.00 51.25 151 ALA A C 1
ATOM 1119 O O . ALA A 1 151 ? 0.930 -11.832 -8.687 1.00 51.25 151 ALA A O 1
ATOM 1120 N N . ASP A 1 152 ? 1.127 -9.627 -9.135 1.00 65.44 152 ASP A N 1
ATOM 1121 C CA . ASP A 1 152 ? -0.217 -9.264 -8.686 1.00 65.44 152 ASP A CA 1
ATOM 1122 C C . ASP A 1 152 ? -1.309 -9.938 -9.527 1.00 65.44 152 ASP A C 1
ATOM 1124 O O . ASP A 1 152 ? -2.362 -10.268 -8.998 1.00 65.44 152 ASP A O 1
ATOM 1128 N N . GLY A 1 153 ? -1.067 -10.187 -10.820 1.00 69.00 153 GLY A N 1
ATOM 1129 C CA . GLY A 1 153 ? -2.032 -10.866 -11.691 1.00 69.00 153 GLY A CA 1
ATOM 1130 C C . GLY A 1 153 ? -2.045 -12.384 -11.498 1.00 69.00 153 GLY A C 1
ATOM 1131 O O . GLY A 1 153 ? -3.064 -12.970 -11.137 1.00 69.00 153 GLY A O 1
ATOM 1132 N N . ARG A 1 154 ? -0.896 -13.042 -11.704 1.00 69.31 154 ARG A N 1
ATOM 1133 C CA . ARG A 1 154 ? -0.814 -14.515 -11.697 1.00 69.31 154 ARG A CA 1
ATOM 1134 C C . ARG A 1 154 ? -1.041 -15.117 -10.312 1.00 69.31 154 ARG A C 1
ATOM 1136 O O . ARG A 1 154 ? -1.644 -16.187 -10.198 1.00 69.31 154 ARG A O 1
ATOM 1143 N N . TYR A 1 155 ? -0.545 -14.466 -9.258 1.00 76.38 155 TYR A N 1
ATOM 1144 C CA . TYR A 1 155 ? -0.762 -14.960 -7.900 1.00 76.38 155 TYR A CA 1
ATOM 1145 C C . TYR A 1 155 ? -2.231 -14.807 -7.502 1.00 76.38 155 TYR A C 1
ATOM 1147 O O . TYR A 1 155 ? -2.829 -15.764 -7.019 1.00 76.38 155 TYR A O 1
ATOM 1155 N N . LEU A 1 156 ? -2.846 -13.660 -7.805 1.00 82.19 156 LEU A N 1
ATOM 1156 C CA . LEU A 1 156 ? -4.267 -13.445 -7.549 1.00 82.19 156 LEU A CA 1
ATOM 1157 C C . LEU A 1 156 ? -5.148 -14.496 -8.243 1.00 82.19 156 LEU A C 1
ATOM 1159 O O . LEU A 1 156 ? -6.015 -15.095 -7.609 1.00 82.19 156 LEU A O 1
ATOM 1163 N N . GLU A 1 157 ? -4.888 -14.787 -9.521 1.00 80.31 157 GLU A N 1
ATOM 1164 C CA . GLU A 1 157 ? -5.616 -15.821 -10.274 1.00 80.31 157 GLU A CA 1
ATOM 1165 C C . GLU A 1 157 ? -5.469 -17.229 -9.670 1.00 80.31 157 GLU A C 1
ATOM 1167 O O . GLU A 1 157 ? -6.386 -18.058 -9.758 1.00 80.31 157 GLU A O 1
ATOM 1172 N N . SER A 1 158 ? -4.326 -17.517 -9.043 1.00 82.00 158 SER A N 1
ATOM 1173 C CA . SER A 1 158 ? -4.015 -18.825 -8.455 1.00 82.00 158 SER A CA 1
ATOM 1174 C C . SER A 1 158 ? -4.346 -18.940 -6.966 1.00 82.00 158 SER A C 1
ATOM 1176 O O . SER A 1 158 ? -4.376 -20.059 -6.456 1.00 82.00 158 SER A O 1
ATOM 1178 N N . PHE A 1 159 ? -4.677 -17.846 -6.276 1.00 86.81 159 PHE A N 1
ATOM 1179 C CA . PHE A 1 159 ? -5.057 -17.885 -4.867 1.00 86.81 159 PHE A CA 1
ATOM 1180 C C . PHE A 1 159 ? -6.418 -18.580 -4.683 1.00 86.81 159 PHE A C 1
ATOM 1182 O O . PHE A 1 159 ? -7.425 -18.183 -5.277 1.00 86.81 159 PHE A O 1
ATOM 1189 N N . LYS A 1 160 ? -6.446 -19.660 -3.887 1.00 86.50 160 LYS A N 1
ATOM 1190 C CA . LYS A 1 160 ? -7.644 -20.494 -3.629 1.00 86.50 160 LYS A CA 1
ATOM 1191 C C . LYS A 1 160 ? -8.022 -20.610 -2.154 1.00 86.50 160 LYS A C 1
ATOM 1193 O O . LYS A 1 160 ? -8.995 -21.280 -1.837 1.00 86.50 160 LYS A O 1
ATOM 1198 N N . ALA A 1 161 ? -7.275 -19.976 -1.254 1.00 89.62 161 ALA A N 1
ATOM 1199 C CA . ALA A 1 161 ? -7.466 -20.125 0.187 1.00 89.62 161 ALA A CA 1
ATOM 1200 C C . ALA A 1 161 ? -8.494 -19.143 0.782 1.00 89.62 161 ALA A C 1
ATOM 1202 O O . ALA A 1 161 ? -8.525 -18.979 1.997 1.00 89.62 161 ALA A O 1
ATOM 1203 N N . TRP A 1 162 ? -9.331 -18.497 -0.040 1.00 91.25 162 TRP A N 1
ATOM 1204 C CA . TRP A 1 162 ? -10.298 -17.478 0.394 1.00 91.25 162 TRP A CA 1
ATOM 1205 C C . TRP A 1 162 ? -11.213 -17.951 1.534 1.00 91.25 162 TRP A C 1
ATOM 1207 O O . TRP A 1 162 ? -11.411 -17.222 2.501 1.00 91.25 162 TRP A O 1
ATOM 1217 N N . ASP A 1 163 ? -11.684 -19.200 1.481 1.00 89.75 163 ASP A N 1
ATOM 1218 C CA . ASP A 1 163 ? -12.553 -19.782 2.516 1.00 89.75 163 ASP A CA 1
ATOM 1219 C C . ASP A 1 163 ? -11.818 -20.120 3.826 1.00 89.75 163 ASP A C 1
ATOM 1221 O O . ASP A 1 163 ? -12.444 -20.424 4.840 1.00 89.75 163 ASP A O 1
ATOM 1225 N N . SER A 1 164 ? -10.483 -20.111 3.806 1.00 88.50 164 SER A N 1
ATOM 1226 C CA . SER A 1 164 ? -9.623 -20.487 4.938 1.00 88.50 164 SER A CA 1
ATOM 1227 C C . SER A 1 164 ? -9.002 -19.289 5.655 1.00 88.50 164 SER A C 1
ATOM 1229 O O . SER A 1 164 ? -8.271 -19.488 6.625 1.00 88.50 164 SER A O 1
ATOM 1231 N N . ILE A 1 165 ? -9.254 -18.068 5.178 1.00 93.25 165 ILE A N 1
ATOM 1232 C CA . ILE A 1 165 ? -8.690 -16.838 5.735 1.00 93.25 165 ILE A CA 1
ATOM 1233 C C . ILE A 1 165 ? -9.804 -15.908 6.196 1.00 93.25 165 ILE A C 1
ATOM 1235 O O . ILE A 1 165 ? -10.888 -15.871 5.622 1.00 93.25 165 ILE A O 1
ATOM 1239 N N . ASP A 1 166 ? -9.540 -15.145 7.239 1.00 94.00 166 ASP A N 1
ATOM 1240 C CA . ASP A 1 166 ? -10.453 -14.165 7.808 1.00 94.00 166 ASP A CA 1
ATOM 1241 C C . ASP A 1 166 ? -10.132 -12.763 7.323 1.00 94.00 166 ASP A C 1
ATOM 1243 O O . ASP A 1 166 ? -11.066 -12.020 7.050 1.00 94.00 166 ASP A O 1
ATOM 1247 N N . GLU A 1 167 ? -8.851 -12.452 7.138 1.00 95.75 167 GLU A N 1
ATOM 1248 C CA . GLU A 1 167 ? -8.346 -11.156 6.685 1.00 95.75 167 GLU A CA 1
ATOM 1249 C C . GLU A 1 167 ? -7.183 -11.363 5.709 1.00 95.75 167 GLU A C 1
ATOM 1251 O O . GLU A 1 167 ? -6.427 -12.338 5.802 1.00 95.75 167 GLU A O 1
ATOM 1256 N N . PHE A 1 168 ? -7.023 -10.435 4.773 1.00 95.50 168 PHE A N 1
ATOM 1257 C CA . PHE A 1 168 ? -5.917 -10.417 3.826 1.00 95.50 168 PHE A CA 1
ATOM 1258 C C . PHE A 1 168 ? -5.119 -9.132 4.011 1.00 95.50 168 PHE A C 1
ATOM 1260 O O . PHE A 1 168 ? -5.682 -8.048 3.920 1.00 95.50 168 PHE A O 1
ATOM 1267 N N . CYS A 1 169 ? -3.810 -9.227 4.217 1.00 95.38 169 CYS A N 1
ATOM 1268 C CA . CYS A 1 169 ? -2.918 -8.074 4.260 1.00 95.38 169 CYS A CA 1
ATOM 1269 C C . CYS A 1 169 ? -2.048 -8.049 3.002 1.00 95.38 169 CYS A C 1
ATOM 1271 O O . CYS A 1 169 ? -1.269 -8.973 2.767 1.00 95.38 169 CYS A O 1
ATOM 1273 N N . TYR A 1 170 ? -2.172 -6.989 2.202 1.00 93.00 170 TYR A N 1
ATOM 1274 C CA . TYR A 1 170 ? -1.246 -6.705 1.112 1.00 93.00 170 TYR A CA 1
ATOM 1275 C C . TYR A 1 170 ? 0.027 -6.098 1.705 1.00 93.00 170 TYR A C 1
ATOM 1277 O O . TYR A 1 170 ? 0.093 -4.896 1.972 1.00 93.00 170 TYR A O 1
ATOM 1285 N N . PHE A 1 171 ? 1.013 -6.955 1.954 1.00 91.56 171 PHE A N 1
ATOM 1286 C CA . PHE A 1 171 ? 2.218 -6.592 2.680 1.00 91.56 171 PHE A CA 1
ATOM 1287 C C . PHE A 1 171 ? 3.276 -6.030 1.731 1.00 91.56 171 PHE A C 1
ATOM 1289 O O . PHE A 1 171 ? 3.504 -6.561 0.643 1.00 91.56 171 PHE A O 1
ATOM 1296 N N . GLY A 1 172 ? 3.942 -4.955 2.144 1.00 88.75 172 GLY A N 1
ATOM 1297 C CA . GLY A 1 172 ? 5.052 -4.393 1.386 1.00 88.75 172 GLY A CA 1
ATOM 1298 C C . GLY A 1 172 ? 6.050 -3.662 2.271 1.00 88.75 172 GLY A C 1
ATOM 1299 O O . GLY A 1 172 ? 5.712 -3.159 3.341 1.00 88.75 172 GLY A O 1
ATOM 1300 N N . HIS A 1 173 ? 7.285 -3.576 1.782 1.00 90.31 173 HIS A N 1
ATOM 1301 C CA . HIS A 1 173 ? 8.446 -3.028 2.502 1.00 90.31 173 HIS A CA 1
ATOM 1302 C C . HIS A 1 173 ? 8.673 -1.545 2.146 1.00 90.31 173 HIS A C 1
ATOM 1304 O O . HIS A 1 173 ? 9.775 -1.056 1.888 1.00 90.31 173 HIS A O 1
ATOM 1310 N N . HIS A 1 174 ? 7.567 -0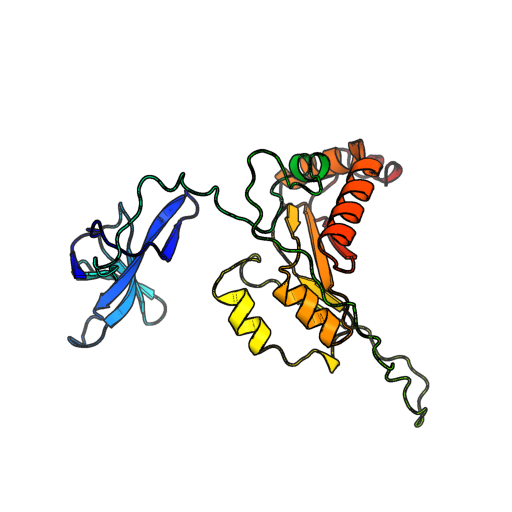.806 2.040 1.00 90.19 174 HIS A N 1
ATOM 1311 C CA . HIS A 1 174 ? 7.538 0.640 1.832 1.00 90.19 174 HIS A CA 1
ATOM 1312 C C . HIS A 1 174 ? 6.611 1.279 2.861 1.00 90.19 174 HIS A C 1
ATOM 1314 O O . HIS A 1 174 ? 5.620 0.666 3.245 1.00 90.19 174 HIS A O 1
ATOM 1320 N N . ARG A 1 175 ? 6.903 2.526 3.270 1.00 93.50 175 ARG A N 1
ATOM 1321 C CA . ARG A 1 175 ? 6.322 3.152 4.477 1.00 93.50 175 ARG A CA 1
ATOM 1322 C C . ARG A 1 175 ? 4.817 3.001 4.532 1.00 93.50 175 ARG A C 1
ATOM 1324 O O . ARG A 1 175 ? 4.319 2.546 5.544 1.00 93.50 175 ARG A O 1
ATOM 1331 N N . VAL A 1 176 ? 4.113 3.344 3.456 1.00 95.31 176 VAL A N 1
ATOM 1332 C CA . VAL A 1 176 ? 2.666 3.120 3.358 1.00 95.31 176 VAL A CA 1
ATOM 1333 C C . VAL A 1 176 ? 2.365 2.362 2.077 1.00 95.31 176 VAL A C 1
ATOM 1335 O O . VAL A 1 176 ? 2.509 2.911 0.986 1.00 95.31 176 VAL A O 1
ATOM 1338 N N . CYS A 1 177 ? 1.934 1.115 2.204 1.00 93.69 177 CYS A N 1
ATOM 1339 C CA . CYS A 1 177 ? 1.573 0.230 1.104 1.00 93.69 177 CYS A CA 1
ATOM 1340 C C . CYS A 1 177 ? 0.050 0.177 0.950 1.00 93.69 177 CYS A C 1
ATOM 1342 O O . CYS A 1 177 ? -0.642 -0.331 1.831 1.00 93.69 177 CYS A O 1
ATOM 1344 N N . ILE A 1 178 ? -0.463 0.700 -0.168 1.00 94.19 178 ILE A N 1
ATOM 1345 C CA . ILE A 1 178 ? -1.894 0.720 -0.484 1.00 94.19 178 ILE A CA 1
ATOM 1346 C C . ILE A 1 178 ? -2.219 -0.475 -1.396 1.00 94.19 178 ILE A C 1
ATOM 1348 O O . ILE A 1 178 ? -1.665 -0.548 -2.497 1.00 94.19 178 ILE A O 1
ATOM 1352 N N . PRO A 1 179 ? -3.132 -1.385 -1.001 1.00 93.06 179 PRO A N 1
ATOM 1353 C CA . PRO A 1 179 ? -3.456 -2.554 -1.809 1.00 93.06 179 PRO A CA 1
ATOM 1354 C C . PRO A 1 179 ? -3.910 -2.162 -3.229 1.00 93.06 179 PRO A C 1
ATOM 1356 O O . PRO A 1 179 ? -4.697 -1.223 -3.386 1.00 93.06 179 PRO A O 1
ATOM 1359 N N . PRO A 1 180 ? -3.467 -2.867 -4.285 1.00 90.44 180 PRO A N 1
ATOM 1360 C CA . PRO A 1 180 ? -3.982 -2.644 -5.632 1.00 90.44 180 PRO A CA 1
ATOM 1361 C C . PRO A 1 180 ? -5.486 -2.934 -5.716 1.00 90.44 180 PRO A C 1
ATOM 1363 O O . PRO A 1 180 ? -5.979 -3.876 -5.098 1.00 90.44 180 PRO A O 1
ATOM 1366 N N . THR A 1 181 ? -6.215 -2.193 -6.555 1.00 91.56 181 THR A N 1
ATOM 1367 C CA . THR A 1 181 ? -7.675 -2.339 -6.715 1.00 91.56 181 THR A CA 1
ATOM 1368 C C . THR A 1 181 ? -8.103 -3.769 -7.043 1.00 91.56 181 THR A C 1
ATOM 1370 O O . THR A 1 181 ? -9.111 -4.240 -6.531 1.00 91.56 181 THR A O 1
ATOM 1373 N N . SER A 1 182 ? -7.317 -4.494 -7.844 1.00 91.06 182 SER A N 1
ATOM 1374 C CA . SER A 1 182 ? -7.584 -5.900 -8.170 1.00 91.06 182 SER A CA 1
ATOM 1375 C C . SER A 1 182 ? -7.605 -6.801 -6.933 1.00 91.06 182 SER A C 1
ATOM 1377 O O . SER A 1 182 ? -8.464 -7.675 -6.834 1.00 91.06 182 SER A O 1
ATOM 1379 N N . TRP A 1 183 ? -6.696 -6.570 -5.983 1.00 92.50 183 TRP A N 1
ATOM 1380 C CA . TRP A 1 183 ? -6.642 -7.288 -4.712 1.00 92.50 183 TRP A CA 1
ATOM 1381 C C . TRP A 1 183 ? -7.803 -6.908 -3.806 1.00 92.50 183 TRP A C 1
ATOM 1383 O O . TRP A 1 183 ? -8.467 -7.805 -3.291 1.00 92.50 183 TRP A O 1
ATOM 1393 N N . ILE A 1 184 ? -8.090 -5.609 -3.677 1.00 95.50 184 ILE A N 1
ATOM 1394 C CA . ILE A 1 184 ? -9.221 -5.108 -2.882 1.00 95.50 184 ILE A CA 1
ATOM 1395 C C . ILE A 1 184 ? -10.517 -5.769 -3.353 1.00 95.50 184 ILE A C 1
ATOM 1397 O O . ILE A 1 184 ? -11.201 -6.442 -2.586 1.00 95.50 184 ILE A O 1
ATOM 1401 N N . GLU A 1 185 ? -10.826 -5.646 -4.644 1.00 95.50 185 GLU A N 1
ATOM 1402 C CA . GLU A 1 185 ? -12.071 -6.176 -5.188 1.00 95.50 185 GLU A CA 1
ATOM 1403 C C . GLU A 1 185 ? -12.137 -7.705 -5.117 1.00 95.50 185 GLU A C 1
ATOM 1405 O O . GLU A 1 185 ? -13.220 -8.266 -4.959 1.00 95.50 185 GLU A O 1
ATOM 1410 N N . ALA A 1 186 ? -11.012 -8.412 -5.248 1.00 94.75 186 ALA A N 1
ATOM 1411 C CA . ALA A 1 186 ? -10.997 -9.861 -5.088 1.00 94.75 186 ALA A CA 1
ATOM 1412 C C . ALA A 1 186 ? -11.266 -10.292 -3.643 1.00 94.75 186 ALA A C 1
ATOM 1414 O O . ALA A 1 186 ? -12.066 -11.204 -3.441 1.00 94.75 186 ALA A O 1
ATOM 1415 N N . CYS A 1 187 ? -10.658 -9.625 -2.659 1.00 95.75 187 CYS A N 1
ATOM 1416 C CA . CYS A 1 187 ? -10.934 -9.866 -1.244 1.00 95.75 187 CYS A CA 1
ATOM 1417 C C . CYS A 1 187 ? -12.419 -9.605 -0.947 1.00 95.75 187 CYS A C 1
ATOM 1419 O O . CYS A 1 187 ? -13.111 -10.472 -0.413 1.00 95.75 187 CYS A O 1
ATOM 1421 N N . HIS A 1 188 ? -12.940 -8.469 -1.418 1.00 97.69 188 HIS A N 1
ATOM 1422 C CA . HIS A 1 188 ? -14.327 -8.067 -1.209 1.00 97.69 188 HIS A CA 1
ATOM 1423 C C . HIS A 1 188 ? -15.340 -9.046 -1.806 1.00 97.69 188 HIS A C 1
ATOM 1425 O O . HIS A 1 188 ? -16.291 -9.398 -1.115 1.00 97.69 188 HIS A O 1
ATOM 1431 N N . ARG A 1 189 ? -15.118 -9.553 -3.030 1.00 95.88 189 ARG A N 1
ATOM 1432 C CA . ARG A 1 189 ? -15.969 -10.594 -3.654 1.00 95.88 189 ARG A CA 1
ATOM 1433 C C . ARG A 1 189 ? -15.981 -11.921 -2.890 1.00 95.88 189 ARG A C 1
ATOM 1435 O O . ARG A 1 189 ? -16.877 -12.725 -3.091 1.00 95.88 189 ARG A O 1
ATOM 1442 N N . HIS A 1 190 ? -14.982 -12.181 -2.048 1.00 94.81 190 HIS A N 1
ATOM 1443 C CA . HIS A 1 190 ? -14.957 -13.354 -1.165 1.00 94.81 190 HIS A CA 1
ATOM 1444 C C . HIS A 1 190 ? -15.360 -13.005 0.279 1.00 94.81 190 HIS A C 1
ATOM 1446 O O . HIS A 1 190 ? -15.263 -13.842 1.177 1.00 94.81 190 HIS A O 1
ATOM 1452 N N . GLY A 1 191 ? -15.789 -11.763 0.521 1.00 96.38 191 GLY A N 1
ATOM 1453 C CA . GLY A 1 191 ? -16.135 -11.236 1.838 1.00 96.38 191 GLY A CA 1
ATOM 1454 C C . GLY A 1 191 ? -14.977 -11.235 2.840 1.00 96.38 191 GLY A C 1
ATOM 1455 O O . GLY A 1 191 ? -15.189 -11.358 4.051 1.00 96.38 191 GLY A O 1
ATOM 1456 N N . VAL A 1 192 ? -13.744 -11.140 2.343 1.00 96.75 192 VAL A N 1
ATOM 1457 C CA . VAL A 1 192 ? -12.518 -11.019 3.136 1.00 96.75 192 VAL A CA 1
ATOM 1458 C C . VAL A 1 192 ? -12.112 -9.541 3.185 1.00 96.75 192 VAL A C 1
ATOM 1460 O O . VAL A 1 192 ? -11.974 -8.939 2.121 1.00 96.75 192 VAL A O 1
ATOM 1463 N N . PRO A 1 193 ? -11.905 -8.942 4.371 1.00 98.00 193 PRO A N 1
ATOM 1464 C CA . PRO A 1 193 ? -11.337 -7.605 4.489 1.00 98.00 193 PRO A CA 1
ATOM 1465 C C . PRO A 1 193 ? -9.906 -7.543 3.939 1.00 98.00 193 PRO A C 1
ATOM 1467 O O . PRO A 1 193 ? -9.097 -8.442 4.191 1.00 98.00 193 PRO A O 1
ATOM 1470 N N . CYS A 1 194 ? -9.591 -6.478 3.206 1.00 97.38 194 CYS A N 1
ATOM 1471 C CA . CYS A 1 194 ? -8.283 -6.205 2.624 1.00 97.38 194 CYS A CA 1
ATOM 1472 C C . CYS A 1 194 ? -7.564 -5.092 3.400 1.00 97.38 194 CYS A C 1
ATOM 1474 O O . CYS A 1 194 ? -8.050 -3.965 3.500 1.00 97.38 194 CYS A O 1
ATOM 1476 N N . LEU A 1 195 ? -6.381 -5.393 3.927 1.00 98.19 195 LEU A N 1
ATOM 1477 C CA . LEU A 1 195 ? -5.554 -4.479 4.704 1.00 98.19 195 LEU A CA 1
ATOM 1478 C C . LEU A 1 195 ? -4.345 -4.017 3.886 1.00 98.19 195 LEU A C 1
ATOM 1480 O O . LEU A 1 195 ? -3.701 -4.824 3.214 1.00 98.19 195 LEU A O 1
ATOM 1484 N N . GLY A 1 196 ? -4.003 -2.734 3.991 1.00 96.44 196 GLY A N 1
ATOM 1485 C CA . GLY A 1 196 ? -2.688 -2.220 3.601 1.00 96.44 196 GLY A CA 1
ATOM 1486 C C . GLY A 1 196 ? -1.642 -2.420 4.699 1.00 96.44 196 GLY A C 1
ATOM 1487 O O . GLY A 1 196 ? -1.908 -3.047 5.729 1.00 96.44 196 GLY A O 1
ATOM 1488 N N . THR A 1 197 ? -0.460 -1.829 4.525 1.00 96.25 197 THR A N 1
ATOM 1489 C CA . THR A 1 197 ? 0.609 -1.855 5.542 1.00 96.25 197 THR A CA 1
ATOM 1490 C C . THR A 1 197 ? 1.182 -0.462 5.793 1.00 96.25 197 THR A C 1
ATOM 1492 O O . THR A 1 197 ? 1.470 0.265 4.844 1.00 96.25 197 THR A O 1
ATOM 1495 N N . LEU A 1 198 ? 1.365 -0.102 7.067 1.00 96.88 198 LEU A N 1
ATOM 1496 C CA . LEU A 1 198 ? 2.280 0.954 7.513 1.00 96.88 198 LEU A CA 1
ATOM 1497 C C . LEU A 1 198 ? 3.475 0.270 8.178 1.00 96.88 198 LEU A C 1
ATOM 1499 O O . LEU A 1 198 ? 3.284 -0.474 9.139 1.00 96.88 198 LEU A O 1
ATOM 1503 N N . ILE A 1 199 ? 4.685 0.525 7.690 1.00 94.94 199 ILE A N 1
ATOM 1504 C CA . ILE A 1 199 ? 5.912 -0.083 8.218 1.00 94.94 199 ILE A CA 1
ATOM 1505 C C . ILE A 1 199 ? 6.949 0.981 8.574 1.00 94.94 199 ILE A C 1
ATOM 1507 O O . ILE A 1 199 ? 7.150 1.949 7.831 1.00 94.94 199 ILE A O 1
ATOM 1511 N N . THR A 1 200 ? 7.633 0.781 9.700 1.00 94.69 200 THR A N 1
ATOM 1512 C CA . THR A 1 200 ? 8.881 1.480 10.026 1.00 94.69 200 THR A CA 1
ATOM 1513 C C . THR A 1 200 ? 9.959 0.444 10.296 1.00 94.69 200 THR A C 1
ATOM 1515 O O . THR A 1 200 ? 9.814 -0.414 11.160 1.00 94.69 200 THR A O 1
ATOM 1518 N N . GLU A 1 201 ? 11.039 0.494 9.524 1.00 90.62 201 GLU A N 1
ATOM 1519 C CA . GLU A 1 201 ? 12.078 -0.532 9.556 1.00 90.62 201 GLU A CA 1
ATOM 1520 C C . GLU A 1 201 ? 13.478 0.070 9.415 1.00 90.62 201 GLU A C 1
ATOM 1522 O O . GL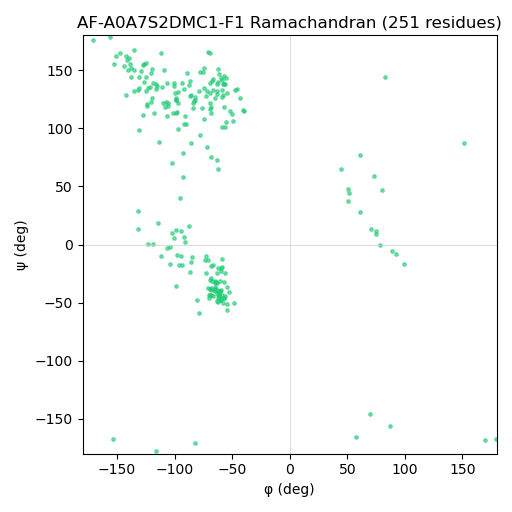U A 1 201 ? 13.684 1.185 8.913 1.00 90.62 201 GLU A O 1
ATOM 1527 N N . HIS A 1 202 ? 14.465 -0.698 9.875 1.00 89.88 202 HIS A N 1
ATOM 1528 C CA . HIS A 1 202 ? 15.882 -0.340 9.851 1.00 89.88 202 HIS A CA 1
ATOM 1529 C C . HIS A 1 202 ? 16.200 0.977 10.594 1.00 89.88 202 HIS A C 1
ATOM 1531 O O . HIS A 1 202 ? 15.415 1.497 11.388 1.00 89.88 202 HIS A O 1
ATOM 1537 N N . ALA A 1 203 ? 17.400 1.527 10.381 1.00 85.94 203 ALA A N 1
ATOM 1538 C CA . ALA A 1 203 ? 17.841 2.750 11.060 1.00 85.94 203 ALA A CA 1
ATOM 1539 C C . ALA A 1 203 ? 16.999 3.986 10.686 1.00 85.94 203 ALA A C 1
ATOM 1541 O O . ALA A 1 203 ? 16.808 4.879 11.507 1.00 85.94 203 ALA A O 1
ATOM 1542 N N . VAL A 1 204 ? 16.474 4.029 9.457 1.00 86.50 204 VAL A N 1
ATOM 1543 C CA . VAL A 1 204 ? 15.633 5.135 8.971 1.00 86.50 204 VAL A CA 1
ATOM 1544 C C . VAL A 1 204 ? 14.271 5.179 9.664 1.00 86.50 204 VAL A C 1
ATOM 1546 O O . VAL A 1 204 ? 13.749 6.270 9.887 1.00 86.50 204 VAL A O 1
ATOM 1549 N N . GLY A 1 205 ? 13.737 4.026 10.082 1.00 89.00 205 GLY A N 1
ATOM 1550 C CA . GLY A 1 205 ? 12.439 3.955 10.744 1.00 89.00 205 GLY A CA 1
ATOM 1551 C C . GLY A 1 205 ? 12.394 4.620 12.125 1.00 89.00 205 GLY A C 1
ATOM 1552 O O . GLY A 1 205 ? 11.316 4.983 12.579 1.00 89.00 205 GLY A O 1
ATOM 1553 N N . VAL A 1 206 ? 13.541 4.880 12.772 1.00 89.81 206 VAL A N 1
ATOM 1554 C CA . VAL A 1 206 ? 13.583 5.656 14.030 1.00 89.81 206 VAL A CA 1
ATOM 1555 C C . VAL A 1 206 ? 13.089 7.087 13.803 1.00 89.81 206 VAL A C 1
ATOM 1557 O O . VAL A 1 206 ? 12.303 7.608 14.590 1.00 89.81 206 VAL A O 1
ATOM 1560 N N . ALA A 1 207 ? 13.511 7.716 12.703 1.00 90.75 207 ALA A N 1
ATOM 1561 C CA . ALA A 1 207 ? 13.049 9.053 12.342 1.00 90.75 207 ALA A CA 1
ATOM 1562 C C . ALA A 1 207 ? 11.582 9.041 11.885 1.00 90.75 207 ALA A C 1
ATOM 1564 O O . ALA A 1 207 ? 10.835 9.956 12.228 1.00 90.75 207 ALA A O 1
ATOM 1565 N N . ASP A 1 208 ? 11.162 7.997 11.160 1.00 94.19 208 ASP A N 1
ATOM 1566 C CA . ASP A 1 208 ? 9.763 7.820 10.754 1.00 94.19 208 ASP A CA 1
ATOM 1567 C C . ASP A 1 208 ? 8.843 7.681 11.986 1.00 94.19 208 ASP A C 1
ATOM 1569 O O . ASP A 1 208 ? 7.801 8.332 12.040 1.00 94.19 208 ASP A O 1
ATOM 1573 N N . ASN A 1 209 ? 9.255 6.929 13.015 1.00 92.81 209 ASN A N 1
ATOM 1574 C CA . ASN A 1 209 ? 8.518 6.795 14.277 1.00 92.81 209 ASN A CA 1
ATOM 1575 C C . ASN A 1 209 ? 8.348 8.135 15.001 1.00 92.81 209 ASN A C 1
ATOM 1577 O O . ASN A 1 209 ? 7.236 8.477 15.399 1.00 92.81 209 ASN A O 1
ATOM 1581 N N . THR A 1 210 ? 9.422 8.918 15.145 1.00 90.75 210 THR A N 1
ATOM 1582 C CA . THR A 1 210 ? 9.331 10.262 15.739 1.00 90.75 210 THR A CA 1
ATOM 1583 C C . THR A 1 210 ? 8.378 11.145 14.937 1.00 90.75 210 THR A C 1
ATOM 1585 O O . THR A 1 210 ? 7.521 11.812 15.509 1.00 90.75 210 THR A O 1
ATOM 1588 N N . HIS A 1 211 ? 8.470 11.103 13.606 1.00 92.88 211 HIS A N 1
ATOM 1589 C CA . HIS A 1 211 ? 7.620 11.907 12.734 1.00 92.88 211 HIS A CA 1
ATOM 1590 C C . HIS A 1 211 ? 6.137 11.512 12.838 1.00 92.88 211 HIS A C 1
ATOM 1592 O O . HIS A 1 211 ? 5.276 12.394 12.853 1.00 92.88 211 HIS A O 1
ATOM 1598 N N . LEU A 1 212 ? 5.841 10.211 12.959 1.00 93.06 212 LEU A N 1
ATOM 1599 C CA . LEU A 1 212 ? 4.498 9.696 13.236 1.00 93.06 212 LEU A CA 1
ATOM 1600 C C . LEU A 1 212 ? 3.983 10.176 14.595 1.00 93.06 212 LEU A C 1
ATOM 1602 O O . LEU A 1 212 ? 2.881 10.709 14.651 1.00 93.06 212 LEU A O 1
ATOM 1606 N N . LEU A 1 213 ? 4.770 10.042 15.666 1.00 91.00 213 LEU A N 1
ATOM 1607 C CA . LEU A 1 213 ? 4.375 10.467 17.017 1.00 91.00 213 LEU A CA 1
ATOM 1608 C C . LEU A 1 213 ? 4.133 11.977 17.112 1.00 91.00 213 LEU A C 1
ATOM 1610 O O . LEU A 1 213 ? 3.183 12.416 17.757 1.00 91.00 213 LEU A O 1
ATOM 1614 N N . ASP A 1 214 ? 4.963 12.781 16.451 1.00 92.12 214 ASP A N 1
ATOM 1615 C CA . ASP A 1 214 ? 4.807 14.237 16.413 1.00 92.12 214 ASP A CA 1
ATOM 1616 C C . ASP A 1 214 ? 3.561 14.679 15.621 1.00 92.12 214 ASP A C 1
ATOM 1618 O O . ASP A 1 214 ? 3.098 15.806 15.791 1.00 92.12 214 ASP A O 1
ATOM 1622 N N . ASN A 1 215 ? 3.002 13.809 14.768 1.00 94.94 215 ASN A N 1
ATOM 1623 C CA . ASN A 1 215 ? 1.891 14.123 13.862 1.00 94.94 215 ASN A CA 1
ATOM 1624 C C . ASN A 1 215 ? 0.770 13.071 13.906 1.00 94.94 215 ASN A C 1
ATOM 1626 O O . ASN A 1 215 ? 0.075 12.876 12.906 1.00 94.94 215 ASN A O 1
ATOM 1630 N N . ALA A 1 216 ? 0.590 12.388 15.040 1.00 92.44 216 ALA A N 1
ATOM 1631 C CA . ALA A 1 216 ? -0.240 11.185 15.131 1.00 92.44 216 ALA A CA 1
ATOM 1632 C C . ALA A 1 216 ? -1.684 11.417 14.657 1.00 92.44 216 ALA A C 1
ATOM 1634 O O . ALA A 1 216 ? -2.203 10.641 13.857 1.00 92.44 216 ALA A O 1
ATOM 1635 N N . GLU A 1 217 ? -2.307 12.524 15.072 1.00 95.25 217 GLU A N 1
ATOM 1636 C CA . GLU A 1 217 ? -3.677 12.870 14.669 1.00 95.25 217 GLU A CA 1
ATOM 1637 C C . GLU A 1 217 ? -3.806 13.038 13.147 1.00 95.25 217 GLU A C 1
ATOM 1639 O O . GLU A 1 217 ? -4.703 12.467 12.525 1.00 95.25 217 GLU A O 1
ATOM 1644 N N . VAL A 1 218 ? -2.867 13.759 12.527 1.00 96.56 218 VAL A N 1
ATOM 1645 C CA . VAL A 1 218 ? -2.854 13.985 11.073 1.00 96.56 218 VAL A CA 1
ATOM 1646 C C . VAL A 1 218 ? -2.542 12.687 10.330 1.00 96.56 218 VAL A C 1
ATOM 1648 O O . VAL A 1 218 ? -3.134 12.416 9.286 1.00 96.56 218 VAL A O 1
ATOM 1651 N N . ALA A 1 219 ? -1.644 11.853 10.858 1.00 96.62 219 ALA A N 1
ATOM 1652 C CA . ALA A 1 219 ? -1.331 10.553 10.276 1.00 96.62 219 ALA A CA 1
ATOM 1653 C C . ALA A 1 219 ? -2.564 9.634 10.271 1.00 96.62 219 ALA A C 1
ATOM 1655 O O . ALA A 1 219 ? -2.885 9.061 9.230 1.00 96.62 219 ALA A O 1
ATOM 1656 N N . VAL A 1 220 ? -3.299 9.552 11.386 1.00 96.62 220 VAL A N 1
ATOM 1657 C CA . VAL A 1 220 ? -4.556 8.790 11.485 1.00 96.62 220 VAL A CA 1
ATOM 1658 C C . VAL A 1 220 ? -5.608 9.340 10.521 1.00 96.62 220 VAL A C 1
ATOM 1660 O O . VAL A 1 220 ? -6.241 8.562 9.800 1.00 96.62 220 VAL A O 1
ATOM 1663 N N . GLU A 1 221 ? -5.766 10.665 10.442 1.00 97.88 221 GLU A N 1
ATOM 1664 C CA . GLU A 1 221 ? -6.677 11.308 9.487 1.00 97.88 221 GLU A CA 1
ATOM 1665 C C . GLU A 1 221 ? -6.331 10.913 8.043 1.00 97.88 221 GLU A C 1
ATOM 1667 O O . GLU A 1 221 ? -7.209 10.529 7.267 1.00 97.88 221 GLU A O 1
ATOM 1672 N N . ARG A 1 222 ? -5.045 10.956 7.673 1.00 98.00 222 ARG A N 1
ATOM 1673 C CA . ARG A 1 222 ? -4.580 10.637 6.315 1.00 98.00 222 ARG A CA 1
ATOM 1674 C C . ARG A 1 222 ? -4.705 9.154 5.988 1.00 98.00 222 ARG A C 1
ATOM 1676 O O . ARG A 1 222 ? -5.200 8.833 4.911 1.00 98.00 222 ARG A O 1
ATOM 1683 N N . LEU A 1 223 ? -4.341 8.256 6.903 1.00 98.25 223 LEU A N 1
ATOM 1684 C CA . LEU A 1 223 ? -4.523 6.808 6.733 1.00 98.25 223 LEU A CA 1
ATOM 1685 C C . LEU A 1 223 ? -6.003 6.445 6.561 1.00 98.25 223 LEU A C 1
ATOM 1687 O O . LEU A 1 223 ? -6.338 5.625 5.705 1.00 98.25 223 LEU A O 1
ATOM 1691 N N . THR A 1 224 ? -6.890 7.096 7.318 1.00 98.12 224 THR A N 1
ATOM 1692 C CA . THR A 1 224 ? -8.346 6.927 7.192 1.00 98.12 224 THR A CA 1
ATOM 1693 C C . THR A 1 224 ? -8.852 7.463 5.854 1.00 98.12 224 THR A C 1
ATOM 1695 O O . THR A 1 224 ? -9.632 6.804 5.170 1.00 98.12 224 THR A O 1
ATOM 1698 N N . ALA A 1 225 ? -8.385 8.641 5.434 1.00 98.12 225 ALA A N 1
ATOM 1699 C CA . ALA A 1 225 ? -8.784 9.234 4.162 1.00 98.12 225 ALA A CA 1
ATOM 1700 C C . ALA A 1 225 ? -8.329 8.393 2.956 1.00 98.12 225 ALA A C 1
ATOM 1702 O O . ALA A 1 225 ? -9.092 8.242 2.005 1.00 98.12 225 ALA A O 1
ATOM 1703 N N . ILE A 1 226 ? -7.126 7.811 3.006 1.00 97.81 226 ILE A N 1
ATOM 1704 C CA . ILE A 1 226 ? -6.612 6.873 1.995 1.00 97.81 226 ILE A CA 1
ATOM 1705 C C . ILE A 1 226 ? -7.483 5.613 1.943 1.00 97.81 226 ILE A C 1
ATOM 1707 O O . ILE A 1 226 ? -7.905 5.215 0.856 1.00 97.81 226 ILE A O 1
ATOM 1711 N N . LEU A 1 227 ? -7.782 5.023 3.105 1.00 96.31 227 LEU A N 1
ATOM 1712 C CA . LEU A 1 227 ? -8.637 3.841 3.240 1.00 96.31 227 LEU A CA 1
ATOM 1713 C C . LEU A 1 227 ? -10.002 4.064 2.583 1.00 96.31 227 LEU A C 1
ATOM 1715 O O . LEU A 1 227 ? -10.398 3.300 1.705 1.00 96.31 227 LEU A O 1
ATOM 1719 N N . VAL A 1 228 ? -10.675 5.166 2.927 1.00 97.31 228 VAL A N 1
ATOM 1720 C CA . VAL A 1 228 ? -11.982 5.529 2.356 1.00 97.31 228 VAL A CA 1
ATOM 1721 C C . VAL A 1 228 ? -11.884 5.833 0.860 1.00 97.31 228 VAL A C 1
ATOM 1723 O O . VAL A 1 228 ? -12.763 5.451 0.093 1.00 97.31 228 VAL A O 1
ATOM 1726 N N . HIS A 1 229 ? -10.828 6.525 0.427 1.00 97.50 229 HIS A N 1
ATOM 1727 C CA . HIS A 1 229 ? -10.677 6.938 -0.966 1.00 97.50 229 HIS A CA 1
ATOM 1728 C C . HIS A 1 229 ? -10.435 5.766 -1.918 1.00 97.50 229 HIS A C 1
ATOM 1730 O O . HIS A 1 229 ? -10.963 5.779 -3.029 1.00 97.50 229 HIS A O 1
ATOM 1736 N N . TYR A 1 230 ? -9.641 4.772 -1.513 1.00 96.62 230 TYR A N 1
ATOM 1737 C CA . TYR A 1 230 ? -9.363 3.598 -2.346 1.00 96.62 230 TYR A CA 1
ATOM 1738 C C . TYR A 1 230 ? -10.304 2.419 -2.069 1.00 96.62 230 TYR A C 1
ATOM 1740 O O . TYR A 1 230 ? -10.448 1.557 -2.936 1.00 96.62 230 TYR A O 1
ATOM 1748 N N . GLY A 1 231 ? -10.995 2.424 -0.927 1.00 97.50 231 GLY A N 1
ATOM 1749 C CA . GLY A 1 231 ? -12.068 1.491 -0.598 1.00 97.50 231 GLY A CA 1
ATOM 1750 C C . GLY A 1 231 ? -11.580 0.130 -0.111 1.00 97.50 231 GLY A C 1
ATOM 1751 O O . GLY A 1 231 ? -12.077 -0.870 -0.609 1.00 97.50 231 GLY A O 1
ATOM 1752 N N . PHE A 1 232 ? -10.614 0.097 0.811 1.00 97.81 232 PHE A N 1
ATOM 1753 C CA . PHE A 1 232 ? -10.173 -1.113 1.531 1.00 97.81 232 PHE A CA 1
ATOM 1754 C C . PHE A 1 232 ? -10.456 -0.974 3.037 1.00 97.81 232 PHE A C 1
ATOM 1756 O O . PHE A 1 232 ? -11.037 0.027 3.448 1.00 97.81 232 PHE A O 1
ATOM 1763 N N . ASP A 1 233 ? -10.088 -1.955 3.865 1.00 98.31 233 ASP A N 1
ATOM 1764 C CA . ASP A 1 233 ? -10.739 -2.149 5.173 1.00 98.31 233 ASP A CA 1
ATOM 1765 C C . ASP A 1 233 ? -9.864 -1.860 6.397 1.00 98.31 233 ASP A C 1
ATOM 1767 O O . ASP A 1 233 ? -10.367 -1.811 7.519 1.00 98.31 233 ASP A O 1
ATOM 1771 N N . GLY A 1 234 ? -8.559 -1.649 6.225 1.00 98.12 234 GLY A N 1
ATOM 1772 C CA . GLY A 1 234 ? -7.688 -1.368 7.363 1.00 98.12 234 GLY A CA 1
ATOM 1773 C C . GLY A 1 234 ? -6.201 -1.387 7.053 1.00 98.12 234 GLY A C 1
ATOM 1774 O O . GLY A 1 234 ? -5.774 -1.414 5.899 1.00 98.12 234 GLY A O 1
ATOM 1775 N N . TRP A 1 235 ? -5.408 -1.371 8.121 1.00 97.88 235 TRP A N 1
ATOM 1776 C CA . TRP A 1 235 ? -3.954 -1.305 8.064 1.00 97.88 235 TRP A CA 1
ATOM 1777 C C . TRP A 1 235 ? -3.336 -2.300 9.039 1.00 97.88 235 TRP A C 1
ATOM 1779 O O . TRP A 1 235 ? -3.691 -2.316 10.216 1.00 97.88 235 TRP A O 1
ATOM 1789 N N . LEU A 1 236 ? -2.358 -3.068 8.568 1.00 97.38 236 LEU A N 1
ATOM 1790 C CA . LEU A 1 236 ? -1.385 -3.709 9.441 1.00 97.38 236 LEU A CA 1
ATOM 1791 C C . LEU A 1 236 ? -0.295 -2.690 9.793 1.00 97.38 236 LEU A C 1
ATOM 1793 O O . LEU A 1 236 ? 0.306 -2.094 8.898 1.00 97.38 236 LEU A O 1
ATOM 1797 N N . LEU A 1 237 ? -0.031 -2.500 11.085 1.00 95.75 237 LEU A N 1
ATOM 1798 C CA . LEU A 1 237 ? 1.072 -1.668 11.568 1.00 95.75 237 LEU A CA 1
ATOM 1799 C C . LEU A 1 237 ? 2.259 -2.569 11.922 1.00 95.75 237 LEU A C 1
ATOM 1801 O O . LEU A 1 237 ? 2.168 -3.359 12.859 1.00 95.75 237 LEU A O 1
ATOM 1805 N N . ASN A 1 238 ? 3.360 -2.446 11.185 1.00 95.38 238 ASN A N 1
ATOM 1806 C CA . ASN A 1 238 ? 4.583 -3.211 11.410 1.00 95.38 238 ASN A CA 1
ATOM 1807 C C . ASN A 1 238 ? 5.718 -2.273 11.856 1.00 95.38 238 ASN A C 1
ATOM 1809 O O . ASN A 1 238 ? 6.436 -1.699 11.042 1.00 95.38 238 ASN A O 1
ATOM 1813 N N . ILE A 1 239 ? 5.828 -2.045 13.163 1.00 93.00 239 ILE A N 1
ATOM 1814 C CA . ILE A 1 239 ? 6.809 -1.122 13.749 1.00 93.00 239 ILE A CA 1
ATOM 1815 C C . ILE A 1 239 ? 8.028 -1.929 14.208 1.00 93.00 239 ILE A C 1
ATOM 1817 O O . ILE A 1 239 ? 8.004 -2.542 15.274 1.00 93.00 239 ILE A O 1
ATOM 1821 N N . GLU A 1 240 ? 9.086 -1.947 13.398 1.00 92.12 240 GLU A N 1
ATOM 1822 C CA . GLU A 1 240 ? 10.309 -2.729 13.644 1.00 92.12 240 GLU A CA 1
ATOM 1823 C C . GLU A 1 240 ? 11.486 -1.877 14.137 1.00 92.12 240 GLU A C 1
ATOM 1825 O O . GLU A 1 240 ? 12.465 -2.395 14.683 1.00 92.12 240 GLU A O 1
ATOM 1830 N N . SER A 1 241 ? 11.407 -0.557 13.966 1.00 90.50 241 SER A N 1
ATOM 1831 C CA . SER A 1 241 ? 12.413 0.380 14.469 1.00 90.50 241 SER A CA 1
ATOM 1832 C C . SER A 1 241 ? 12.102 0.839 15.898 1.00 90.50 241 SER A C 1
ATOM 1834 O O . SER A 1 241 ? 10.933 1.007 16.250 1.00 90.50 241 SER A O 1
ATOM 1836 N N . PRO A 1 242 ? 13.123 1.112 16.731 1.00 87.38 242 PRO A N 1
ATOM 1837 C CA . PRO A 1 242 ? 12.907 1.668 18.064 1.00 87.38 242 PRO A CA 1
ATOM 1838 C C . PRO A 1 242 ? 12.394 3.117 18.009 1.00 87.38 242 PRO A C 1
ATOM 1840 O O . PRO A 1 242 ? 12.492 3.801 16.987 1.00 87.38 242 PRO A O 1
ATOM 1843 N N . LEU A 1 243 ? 11.876 3.599 19.140 1.00 84.88 243 LEU A N 1
ATOM 1844 C CA . LEU A 1 243 ? 11.599 5.021 19.364 1.00 84.88 243 LEU A CA 1
ATOM 1845 C C . LEU A 1 243 ? 12.902 5.761 19.699 1.00 84.88 243 LEU A C 1
ATOM 1847 O O . LEU A 1 243 ? 13.807 5.184 20.308 1.00 84.88 243 L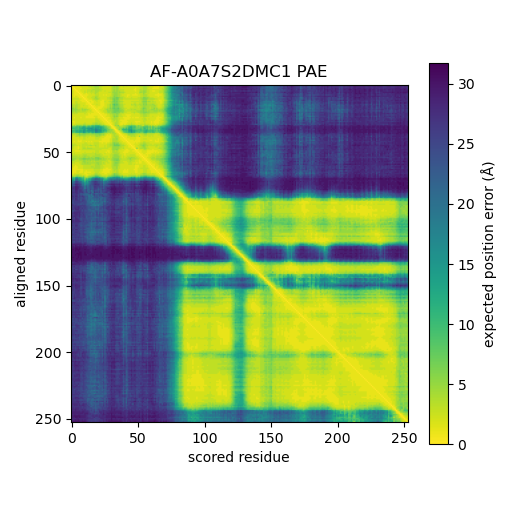EU A O 1
ATOM 1851 N N . ALA A 1 244 ? 13.004 7.035 19.314 1.00 79.50 244 ALA A N 1
ATOM 1852 C CA . ALA A 1 244 ? 14.240 7.804 19.445 1.00 79.50 244 ALA A CA 1
ATOM 1853 C C . ALA A 1 244 ? 14.674 8.023 20.905 1.00 79.50 244 ALA A C 1
ATOM 1855 O O . ALA A 1 244 ? 15.873 7.978 21.182 1.00 79.50 244 ALA A O 1
ATOM 1856 N N . GLN A 1 245 ? 13.732 8.230 21.835 1.00 74.06 245 GLN A N 1
ATOM 1857 C CA . GLN A 1 245 ? 14.032 8.434 23.262 1.00 74.06 245 GLN A CA 1
ATOM 1858 C C . GLN A 1 245 ? 13.767 7.183 24.121 1.00 74.06 245 GLN A C 1
ATOM 1860 O O . GLN A 1 245 ? 13.837 7.231 25.348 1.00 74.06 245 GLN A O 1
ATOM 1865 N N . GLY A 1 246 ? 13.508 6.026 23.498 1.00 66.38 246 GLY A N 1
ATOM 1866 C CA . GLY A 1 246 ? 13.248 4.779 24.219 1.00 66.38 246 GLY A CA 1
ATOM 1867 C C . GLY A 1 246 ? 11.896 4.783 24.959 1.00 66.38 246 GLY A C 1
ATOM 1868 O O . GLY A 1 246 ? 10.932 5.348 24.447 1.00 66.38 246 GLY A O 1
ATOM 1869 N N . PRO A 1 247 ? 11.776 4.140 26.140 1.00 62.47 247 PRO A N 1
ATOM 1870 C CA . PRO A 1 247 ? 10.496 3.956 26.838 1.00 62.47 247 PRO A CA 1
ATOM 1871 C C . PRO A 1 247 ? 9.748 5.245 27.204 1.00 62.47 247 PRO A C 1
ATOM 1873 O O . PRO A 1 247 ? 8.552 5.184 27.463 1.00 62.47 247 PRO A O 1
ATOM 1876 N N . GLU A 1 248 ? 10.416 6.399 27.248 1.00 66.00 248 GLU A N 1
ATOM 1877 C CA . GLU A 1 248 ? 9.783 7.684 27.578 1.00 66.00 248 GLU A CA 1
ATOM 1878 C C . GLU A 1 248 ? 8.807 8.152 26.486 1.00 66.00 248 GLU A C 1
ATOM 1880 O O . GLU A 1 248 ? 7.778 8.755 26.796 1.00 66.00 248 GLU A O 1
ATOM 1885 N N . ASP A 1 249 ? 9.048 7.770 25.227 1.00 65.81 249 ASP A N 1
ATOM 1886 C CA . ASP A 1 249 ? 8.116 8.022 24.124 1.00 65.81 249 ASP A CA 1
ATOM 1887 C C . ASP A 1 249 ? 6.848 7.142 24.214 1.00 65.81 249 ASP A C 1
ATOM 1889 O O . ASP A 1 249 ? 5.850 7.454 23.568 1.00 65.81 249 ASP A O 1
ATOM 1893 N N . MET A 1 250 ? 6.817 6.095 25.058 1.00 61.66 250 MET A N 1
ATOM 1894 C CA . MET A 1 250 ? 5.608 5.272 25.265 1.00 61.66 250 MET A CA 1
ATOM 1895 C C . MET A 1 250 ? 4.449 6.066 25.865 1.00 61.66 250 MET A C 1
ATOM 1897 O O . MET A 1 250 ? 3.301 5.689 25.676 1.00 61.66 250 MET A O 1
ATOM 1901 N N . ALA A 1 251 ? 4.727 7.158 26.583 1.00 64.88 251 ALA A N 1
ATOM 1902 C CA . ALA A 1 251 ? 3.685 8.029 27.124 1.00 64.88 251 ALA A CA 1
ATOM 1903 C C . ALA A 1 251 ? 2.982 8.874 26.042 1.00 64.88 251 ALA A C 1
ATOM 1905 O O . ALA A 1 251 ? 2.003 9.555 26.344 1.00 64.88 251 ALA A O 1
ATOM 1906 N N . ARG A 1 252 ? 3.511 8.873 24.810 1.00 62.72 252 ARG A N 1
ATOM 1907 C CA . ARG A 1 252 ? 2.969 9.589 23.647 1.00 62.72 252 ARG A CA 1
ATOM 1908 C C . ARG A 1 252 ? 2.128 8.689 22.726 1.00 62.72 252 ARG A C 1
ATOM 1910 O O . ARG A 1 252 ? 1.523 9.223 21.799 1.00 62.72 252 ARG A O 1
ATOM 1917 N N . LEU A 1 253 ? 2.133 7.371 22.955 1.00 58.50 253 LEU A N 1
ATOM 1918 C CA . LEU A 1 253 ? 1.296 6.364 22.284 1.00 58.50 253 LEU A CA 1
ATOM 1919 C C . LEU A 1 253 ? -0.040 6.199 23.018 1.00 58.50 253 LEU A C 1
ATOM 1921 O O . LEU A 1 253 ? -1.056 6.003 22.317 1.00 58.50 253 LEU A O 1
#

InterPro domains:
  IPR005201 Cytosolic endo-beta-N-acetylglucosaminidase, TIM barrel domain [PF03644] (158-245)
  IPR032979 Cytosolic endo-beta-N-acetylglucosaminidase [PTHR13246] (80-245)

Solvent-accessible surface area (backbone atoms only — not comparable to full-atom values): 14612 Å² total; per-residue (Å²): 82,83,37,46,59,25,55,73,63,95,54,46,42,72,73,51,62,46,98,86,69,48,63,25,28,43,23,37,26,58,46,90,96,39,98,83,46,62,42,74,27,34,34,31,85,88,37,67,25,32,38,27,77,52,97,93,38,84,44,71,28,47,57,34,30,36,49,56,64,80,91,83,65,87,77,73,82,81,72,70,78,70,59,76,61,37,55,57,33,84,38,62,69,50,47,64,59,50,47,102,90,46,38,93,98,53,41,66,66,69,56,60,40,89,53,69,72,38,83,61,77,68,86,66,63,76,87,76,83,73,100,67,84,78,85,83,35,73,45,72,47,65,57,88,54,37,90,48,86,72,50,64,54,58,49,59,76,66,63,76,59,64,92,73,41,55,34,36,29,39,29,38,83,37,30,37,20,52,58,49,35,71,56,33,36,53,29,9,76,64,33,23,48,29,18,19,22,40,42,26,53,64,83,67,12,23,58,44,45,47,54,43,64,77,36,44,70,56,44,52,53,36,56,49,50,52,31,65,60,38,47,49,70,50,68,46,79,46,77,70,30,61,54,82,74,43,78,70,54,59,82,72,111

Foldseek 3Di:
DKAFQQDDDPQFDFDDADPVRFTKFWKFDDDPPDRPHTDIFIGTHPHRATWDDDPNDIDGDRIIGTDGDDPPDDDPPDPPPPAPADQWDQAVVLLLQADLVGHPPHHHPADAAPFAQDDPPDCPPPCPDDPDDDDAAEAEPCDPQADDPVCVPPVLVVDDCLVVHQAYERDGPHQKGDDHNSVQNSCRVSNHFYATEGEQDDPRSQVRVVSCLVCVVSSVVSQVNSCVSRPGDYYDYHYHDAHPVHPVCVVSD

Mean predicted aligned error: 15.07 Å

Sequence (253 aa):
VHARRGDVPPDALQCGWEGDTTPLYSALVPVSGELSLRVPGKVRTGFSGAACGHEGREVSAEDYQVVTVKRDAVVDDAAKLALPKRRFLMSIAELLNWTPRGISGVGLDLTTSTVALEERKSAKGEEQGGGGTRPLVMHCHDMAGGYNSDADGRYLESFKAWDSIDEFCYFGHHRVCIPPTSWIEACHRHGVPCLGTLITEHAVGVADNTHLLDNAEVAVERLTAILVHYGFDGWLLNIESPLAQGPEDMARL

Secondary structure (DSSP, 8-state):
-EEETT---TTB-EEEE-TTS-EEEEEEEEPTT-TT-EEEEEE-TT-SSEEEEETTEEEEESEEEE-B--S-S---S--------BSEESSHHHHHT-BTTBBTTB-B------PPPP----------S---PPPP-EEEE-STTS--TTHHHHHHHH---GGG-SEEEE--SSSEEPPPHHHHHHHHHTT--EEEEEEE-TTTHHHHHHHHHHTHHHHHHHHHHHHHHHT--EEEEEE-SPPTTGGGGGGG-